Protein AF-A0A841RLR4-F1 (afdb_monomer_lite)

Radius of gyration: 30.63 Å; chains: 1; bounding box: 66×42×88 Å

Sequence (299 aa):
MLIENYGLDAEHSDLAMKELEARNRLADFNSLSEAIEQVNSPVDVVVATFWKALAHINSQETIETVRKWELFEQEAAEEVRLAYLNGQDTMPKSVPARIRALGVSLFDQKDEGVPRRLLESDIEENLRKIKKRLQSKGQKFYEYERVYKWGLNHTNFMKVRTETQKSFEKFFHDLNTSKMITQPVFYGDFENAKETIRHMDNYELLSIFDDYSLTDTEIEENVRKANYFRYERRGDLTEKANDKMEAWYNRNREIYETWKINTPRRVLLYMEIVKEIDRRTLLRPDSVVGEMLAEGKWM

Secondary structure (DSSP, 8-state):
--STTS---PPPPHHHHHHHHHHSS--SSGGGHHHHHH-S-HHHHHHHHHHHHHHHHTSHHHHHHHHHHHHHHHHHHHHHHHHHHTT-----TTS-HHHHHHHHHHHHS--S-------HHHHHHHHHHHHHHHHHTHHHHHHHHHHHHHS--TTTHHHHHHHHHHHHHHHHHHHHHHHHHHS----S-HHHHHHHHHHS-HHHHHHHHHHHH--HHHHHHHHHHTGGG-----TTS-HHHHHHHHHHHHHHHHHHHHHHHTHHHHHHHHHHHHHHHHHTT---TTSHHHHHHHTT---

pLDDT: mean 84.91, std 14.99, range [31.0, 97.69]

Organism: NCBI:txid74386

Structure (mmCIF, N/CA/C/O backbone):
data_AF-A0A841RLR4-F1
#
_entry.id   AF-A0A841RLR4-F1
#
loop_
_atom_site.group_PDB
_atom_site.id
_atom_site.type_symbol
_atom_site.label_atom_id
_atom_site.label_alt_id
_atom_site.label_comp_id
_atom_site.label_asym_id
_atom_site.label_entity_id
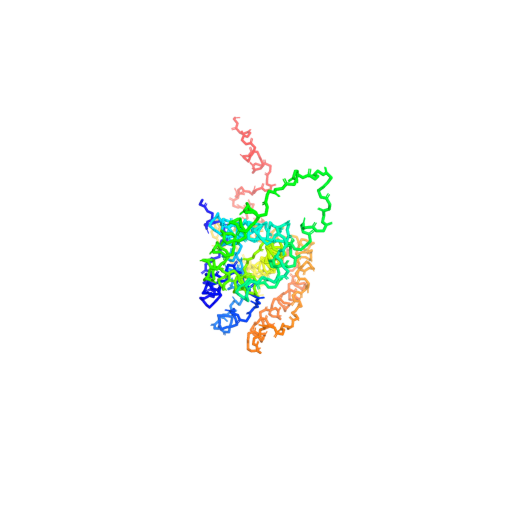_atom_site.label_seq_id
_atom_site.pdbx_PDB_ins_code
_atom_site.Cartn_x
_atom_site.Cartn_y
_atom_site.Cartn_z
_atom_site.occupancy
_atom_site.B_iso_or_equiv
_atom_site.auth_seq_id
_atom_site.auth_comp_id
_atom_site.auth_asym_id
_atom_site.auth_atom_id
_atom_site.pdbx_PDB_model_num
ATOM 1 N N . MET A 1 1 ? 14.252 2.981 15.627 1.00 31.00 1 MET A N 1
ATOM 2 C CA . MET A 1 1 ? 13.507 1.837 16.192 1.00 31.00 1 MET A CA 1
ATOM 3 C C . MET A 1 1 ? 12.073 2.297 16.407 1.00 31.00 1 MET A C 1
ATOM 5 O O . MET A 1 1 ? 11.838 3.031 17.348 1.00 31.00 1 MET A O 1
ATOM 9 N N . LEU A 1 2 ? 11.162 2.007 15.474 1.00 32.50 2 LEU A N 1
ATOM 10 C CA . LEU A 1 2 ? 9.763 2.478 15.487 1.00 32.50 2 LEU A CA 1
ATOM 11 C C . LEU A 1 2 ? 8.837 1.326 15.060 1.00 32.50 2 LEU A C 1
ATOM 13 O O . LEU A 1 2 ? 8.152 1.409 14.048 1.00 32.50 2 LEU A O 1
ATOM 17 N N . ILE A 1 3 ? 8.908 0.209 15.784 1.00 40.88 3 ILE A N 1
ATOM 18 C CA . ILE A 1 3 ? 8.000 -0.939 15.606 1.00 40.88 3 ILE A CA 1
ATOM 19 C C . ILE A 1 3 ? 7.070 -1.081 16.824 1.00 40.88 3 ILE A C 1
ATOM 21 O O . ILE A 1 3 ? 5.940 -1.515 16.668 1.00 40.88 3 ILE A O 1
ATOM 25 N N . GLU A 1 4 ? 7.469 -0.603 18.007 1.00 32.41 4 GLU A N 1
ATOM 26 C CA . GLU A 1 4 ? 6.717 -0.851 19.249 1.00 32.41 4 GLU A CA 1
ATOM 27 C C . GLU A 1 4 ? 5.580 0.149 19.550 1.00 32.41 4 GLU A C 1
ATOM 29 O O . GLU A 1 4 ? 4.734 -0.144 20.383 1.00 32.41 4 GLU A O 1
ATOM 34 N N . ASN A 1 5 ? 5.469 1.287 18.851 1.00 38.91 5 ASN A N 1
ATOM 35 C CA . ASN A 1 5 ? 4.518 2.350 19.239 1.00 38.91 5 ASN A CA 1
ATOM 36 C C . ASN A 1 5 ? 3.188 2.406 18.460 1.00 38.91 5 ASN A C 1
ATOM 38 O O . ASN A 1 5 ? 2.433 3.354 18.653 1.00 38.91 5 ASN A O 1
ATOM 42 N N . TYR A 1 6 ? 2.871 1.433 17.596 1.00 46.16 6 TYR A N 1
ATOM 43 C CA . TYR A 1 6 ? 1.601 1.443 16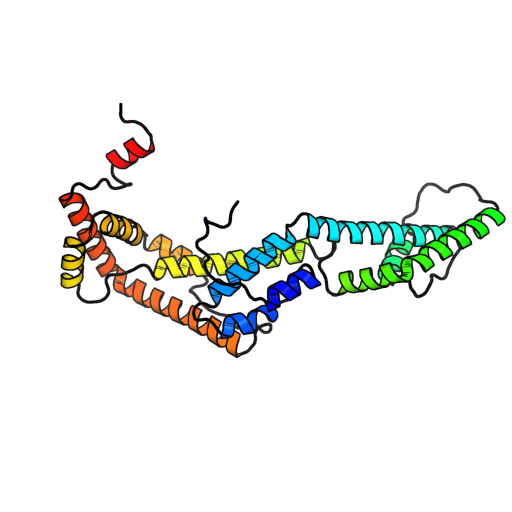.839 1.00 46.16 6 TYR A CA 1
ATOM 44 C C . TYR A 1 6 ? 0.638 0.286 17.152 1.00 46.16 6 TYR A C 1
ATOM 46 O O . TYR A 1 6 ? -0.451 0.255 16.580 1.00 46.16 6 TYR A O 1
ATOM 54 N N . GLY A 1 7 ? 0.990 -0.640 18.055 1.00 45.66 7 GLY A N 1
ATOM 55 C CA . GLY A 1 7 ? 0.076 -1.700 18.515 1.00 45.66 7 GLY A CA 1
ATOM 56 C C . GLY A 1 7 ? -0.528 -2.551 17.387 1.00 45.66 7 GLY A C 1
ATOM 57 O O . GLY A 1 7 ? -1.707 -2.904 17.442 1.00 45.66 7 GLY A O 1
ATOM 58 N N . LEU A 1 8 ? 0.249 -2.805 16.330 1.00 54.41 8 LEU A N 1
ATOM 59 C CA . LEU A 1 8 ? -0.123 -3.654 15.197 1.00 54.41 8 LEU A CA 1
ATOM 60 C C . LEU A 1 8 ? 0.570 -5.014 15.353 1.00 54.41 8 LEU A C 1
ATOM 62 O O . LEU A 1 8 ? 1.642 -5.223 14.794 1.00 54.41 8 LEU A O 1
ATOM 66 N N . ASP A 1 9 ? -0.054 -5.931 16.095 1.00 62.28 9 ASP A N 1
ATOM 67 C CA . ASP A 1 9 ? 0.390 -7.335 16.224 1.00 62.28 9 ASP A CA 1
ATOM 68 C C . ASP A 1 9 ? -0.086 -8.226 15.059 1.00 62.28 9 ASP A C 1
ATOM 70 O O . ASP A 1 9 ? 0.075 -9.445 15.079 1.00 62.28 9 ASP A O 1
ATOM 74 N N . ALA A 1 10 ? -0.700 -7.639 14.028 1.00 72.62 10 ALA A N 1
ATOM 75 C CA . ALA A 1 10 ? -1.207 -8.390 12.889 1.00 72.62 10 ALA A CA 1
ATOM 76 C C . ALA A 1 10 ? -0.110 -8.723 11.872 1.00 72.62 10 ALA A C 1
ATOM 78 O O . ALA A 1 10 ? 0.691 -7.870 11.479 1.00 72.62 10 ALA A O 1
ATOM 79 N N . GLU A 1 11 ? -0.131 -9.965 11.392 1.00 84.62 11 GLU A N 1
ATOM 80 C CA . GLU A 1 11 ? 0.737 -10.417 10.310 1.00 84.62 11 GLU A CA 1
ATOM 81 C C . GLU A 1 11 ? 0.365 -9.743 8.978 1.00 84.62 11 GLU A C 1
ATOM 83 O O . GLU A 1 11 ? -0.800 -9.474 8.671 1.00 84.62 11 GLU A O 1
ATOM 88 N N . HIS A 1 12 ? 1.383 -9.446 8.172 1.00 88.12 12 HIS A N 1
ATOM 89 C CA . HIS A 1 12 ? 1.221 -8.915 6.821 1.00 88.12 12 HIS A CA 1
ATOM 90 C C . HIS A 1 12 ? 0.992 -10.039 5.799 1.00 88.12 12 HIS A C 1
ATOM 92 O O . HIS A 1 12 ? 1.341 -11.190 6.045 1.00 88.12 12 HIS A O 1
ATOM 98 N N . SER A 1 13 ? 0.513 -9.709 4.596 1.00 93.50 13 SER A N 1
ATOM 99 C CA . SER A 1 13 ? 0.426 -10.701 3.513 1.00 93.50 13 SER A CA 1
ATOM 100 C C . SER A 1 13 ? 1.807 -11.089 2.964 1.00 93.50 13 SER A C 1
ATOM 102 O O . SER A 1 13 ? 2.511 -10.258 2.387 1.00 93.50 13 SER A O 1
ATOM 104 N N . ASP A 1 14 ? 2.155 -12.375 3.037 1.00 92.44 14 ASP A N 1
ATOM 105 C CA . ASP A 1 14 ? 3.379 -12.930 2.440 1.00 92.44 14 ASP A CA 1
ATOM 106 C C . ASP A 1 14 ? 3.425 -12.788 0.915 1.00 92.44 14 ASP A C 1
ATOM 108 O O . ASP A 1 14 ? 4.485 -12.550 0.330 1.00 92.44 14 ASP A O 1
ATOM 112 N N . LEU A 1 15 ? 2.278 -12.925 0.242 1.00 93.56 15 LEU A N 1
ATOM 113 C CA . LEU A 1 15 ? 2.193 -12.731 -1.208 1.00 93.56 15 LEU A CA 1
ATOM 114 C C . LEU A 1 15 ? 2.472 -11.275 -1.585 1.00 93.56 15 LEU A C 1
ATOM 116 O O . LEU A 1 15 ? 3.166 -11.017 -2.569 1.00 93.56 15 LEU A O 1
ATOM 120 N N . ALA A 1 16 ? 1.985 -10.336 -0.776 1.00 94.81 16 ALA A N 1
ATOM 121 C CA . ALA A 1 16 ? 2.262 -8.918 -0.950 1.00 94.81 16 ALA A CA 1
ATOM 122 C C . ALA A 1 16 ? 3.745 -8.604 -0.695 1.00 94.81 16 ALA A C 1
ATOM 124 O O . ALA A 1 16 ? 4.337 -7.822 -1.438 1.00 94.81 16 ALA A O 1
ATOM 125 N N . MET A 1 17 ? 4.377 -9.248 0.296 1.00 95.25 17 MET A N 1
ATOM 126 C CA . MET A 1 17 ? 5.816 -9.087 0.546 1.00 95.25 17 MET A CA 1
ATOM 127 C C . MET A 1 17 ? 6.658 -9.619 -0.619 1.00 95.25 17 MET A C 1
ATOM 129 O O . MET A 1 17 ? 7.543 -8.917 -1.100 1.00 95.25 17 MET A O 1
ATOM 133 N N . LYS A 1 18 ? 6.324 -10.795 -1.168 1.00 94.50 18 LYS A N 1
ATOM 134 C CA . LYS A 1 18 ? 6.983 -11.327 -2.377 1.00 94.50 18 LYS A CA 1
ATOM 135 C C . LYS A 1 18 ? 6.812 -10.405 -3.583 1.00 94.50 18 LYS A C 1
ATOM 137 O O . LYS A 1 18 ? 7.731 -10.251 -4.388 1.00 94.50 18 LYS A O 1
ATOM 142 N N . GLU A 1 19 ? 5.639 -9.793 -3.735 1.00 93.69 19 GLU A N 1
ATOM 143 C CA . GLU A 1 19 ? 5.413 -8.806 -4.787 1.00 93.69 19 GLU A CA 1
ATOM 144 C C . GLU A 1 19 ? 6.282 -7.556 -4.587 1.00 93.69 19 GLU A C 1
ATOM 146 O O . GLU A 1 19 ? 6.921 -7.100 -5.540 1.00 93.69 19 GLU A O 1
ATOM 151 N N . LEU A 1 20 ? 6.345 -7.036 -3.358 1.00 93.44 20 LEU A N 1
ATOM 152 C CA . LEU A 1 20 ? 7.187 -5.898 -2.995 1.00 93.44 20 LEU A CA 1
ATOM 153 C C . LEU A 1 20 ? 8.662 -6.175 -3.263 1.00 93.44 20 LEU A C 1
ATOM 155 O O . LEU A 1 20 ? 9.313 -5.341 -3.876 1.00 93.44 20 LEU A O 1
ATOM 159 N N . GLU A 1 21 ? 9.182 -7.339 -2.895 1.00 92.06 21 GLU A N 1
ATOM 160 C CA . GLU A 1 21 ? 10.571 -7.714 -3.182 1.00 92.06 21 GLU A CA 1
ATOM 161 C C . GLU A 1 21 ? 10.837 -7.805 -4.692 1.00 92.06 21 GLU A C 1
ATOM 163 O O . GLU A 1 21 ? 11.865 -7.347 -5.191 1.00 92.06 21 GLU A O 1
ATOM 168 N N . ALA A 1 22 ? 9.889 -8.357 -5.455 1.00 91.69 22 ALA A N 1
ATOM 169 C CA . ALA A 1 22 ? 10.052 -8.542 -6.894 1.00 91.69 22 ALA A CA 1
ATOM 170 C C . ALA A 1 22 ? 9.898 -7.243 -7.703 1.00 91.69 22 ALA A C 1
ATOM 172 O O . ALA A 1 22 ? 10.479 -7.110 -8.787 1.00 91.69 22 ALA A O 1
ATOM 173 N N . ARG A 1 23 ? 9.066 -6.306 -7.233 1.00 93.19 23 ARG A N 1
ATOM 174 C CA . ARG A 1 23 ? 8.638 -5.124 -8.004 1.00 93.19 23 ARG A CA 1
ATOM 175 C C . ARG A 1 23 ? 8.968 -3.795 -7.334 1.00 93.19 23 ARG A C 1
ATOM 177 O O . ARG A 1 23 ? 8.791 -2.760 -7.972 1.00 93.19 23 ARG A O 1
ATOM 184 N N . ASN A 1 24 ? 9.423 -3.794 -6.086 1.00 93.75 24 ASN A N 1
ATOM 185 C CA . ASN A 1 24 ? 9.539 -2.623 -5.209 1.00 93.75 24 ASN A CA 1
ATOM 186 C C . ASN A 1 24 ? 8.222 -1.850 -5.017 1.00 93.75 24 ASN A C 1
ATOM 188 O O . ASN A 1 24 ? 8.234 -0.683 -4.636 1.00 93.75 24 ASN A O 1
ATOM 192 N N . ARG A 1 25 ? 7.074 -2.473 -5.303 1.00 92.19 25 ARG A N 1
ATOM 193 C CA . ARG A 1 25 ? 5.741 -1.886 -5.125 1.00 92.19 25 ARG A CA 1
ATOM 194 C C . ARG A 1 25 ? 4.670 -2.963 -5.046 1.00 92.19 25 ARG A C 1
ATOM 196 O O . ARG A 1 25 ? 4.843 -4.030 -5.627 1.00 92.19 25 ARG A O 1
ATOM 203 N N . LEU A 1 26 ? 3.541 -2.617 -4.437 1.00 92.12 26 LEU A N 1
ATOM 204 C CA . LEU A 1 26 ? 2.279 -3.326 -4.635 1.00 92.12 26 LEU A CA 1
ATOM 205 C C . LEU A 1 26 ? 1.619 -2.798 -5.913 1.00 92.12 26 LEU A C 1
ATOM 207 O O . LEU A 1 26 ? 1.549 -1.581 -6.112 1.00 92.12 26 LEU A O 1
ATOM 211 N N . ALA A 1 27 ? 1.193 -3.685 -6.812 1.00 85.81 27 ALA A N 1
ATOM 212 C CA . ALA A 1 27 ? 0.459 -3.271 -8.005 1.00 85.81 27 ALA A CA 1
ATOM 213 C C . ALA A 1 27 ? -1.004 -2.949 -7.688 1.00 85.81 27 ALA A C 1
ATOM 215 O O . ALA A 1 27 ? -1.535 -1.976 -8.224 1.00 85.81 27 ALA A O 1
ATOM 216 N N . ASP A 1 28 ? -1.621 -3.759 -6.834 1.00 89.50 28 ASP A N 1
ATOM 217 C CA . ASP A 1 28 ? -3.028 -3.700 -6.458 1.00 89.50 28 ASP A CA 1
ATOM 218 C C . ASP A 1 28 ? -3.263 -4.474 -5.143 1.00 89.50 28 ASP A C 1
ATOM 220 O O . ASP A 1 28 ? -2.311 -4.859 -4.459 1.00 89.50 28 ASP A O 1
ATOM 224 N N . PHE A 1 29 ? -4.527 -4.662 -4.756 1.00 91.50 29 PHE A N 1
ATOM 225 C CA . PHE A 1 29 ? -4.893 -5.388 -3.536 1.00 91.50 29 PHE A CA 1
ATOM 226 C C . PHE A 1 29 ? -4.945 -6.910 -3.716 1.00 91.50 29 PHE A C 1
ATOM 228 O O . PHE A 1 29 ? -5.161 -7.629 -2.739 1.00 91.50 29 PHE A O 1
ATOM 235 N N . ASN A 1 30 ? -4.731 -7.436 -4.922 1.00 93.00 30 ASN A N 1
ATOM 236 C CA . ASN A 1 30 ? -4.953 -8.849 -5.196 1.00 93.00 30 ASN A CA 1
ATOM 237 C C . ASN A 1 30 ? -4.003 -9.732 -4.380 1.00 93.00 30 ASN A C 1
ATOM 239 O O . ASN A 1 30 ? -4.419 -10.764 -3.854 1.00 93.00 30 ASN A O 1
ATOM 243 N N . SER A 1 31 ? -2.755 -9.288 -4.193 1.00 94.56 31 SER A N 1
ATOM 244 C CA . SER A 1 31 ? -1.761 -9.974 -3.358 1.00 94.56 31 SER A CA 1
ATOM 245 C C . SER A 1 31 ? -2.089 -9.950 -1.859 1.00 94.56 31 SER A C 1
ATOM 247 O O . SER A 1 31 ? -1.433 -10.640 -1.082 1.00 94.56 31 SER A O 1
ATOM 249 N N . LEU A 1 32 ? -3.118 -9.214 -1.429 1.00 95.31 32 LEU A N 1
ATOM 250 C CA . LEU A 1 32 ? -3.624 -9.224 -0.056 1.00 95.31 32 LEU A CA 1
ATOM 251 C C . LEU A 1 32 ? -4.826 -10.163 0.119 1.00 95.31 32 LEU A C 1
ATOM 253 O O . LEU A 1 32 ? -5.133 -10.522 1.254 1.00 95.31 32 LEU A O 1
ATOM 257 N N . SER A 1 33 ? -5.494 -10.570 -0.967 1.00 95.38 33 SER A N 1
ATOM 258 C CA . SER A 1 33 ? -6.785 -11.271 -0.908 1.00 95.38 33 SER A CA 1
ATOM 259 C C . SER A 1 33 ? -6.747 -12.525 -0.037 1.00 95.38 33 SER A C 1
ATOM 261 O O . SER A 1 33 ? -7.570 -12.665 0.859 1.00 95.38 33 SER A O 1
ATOM 263 N N . GLU A 1 34 ? -5.761 -13.403 -0.238 1.00 93.81 34 GLU A N 1
ATOM 264 C CA . GLU A 1 34 ? -5.663 -14.655 0.523 1.00 93.81 34 GLU A CA 1
ATOM 265 C C . GLU A 1 34 ? -5.508 -14.406 2.031 1.00 93.81 34 GLU A C 1
ATOM 267 O O . GLU A 1 34 ? -6.197 -15.028 2.837 1.00 93.81 34 GLU A O 1
ATOM 272 N N . ALA A 1 35 ? -4.661 -13.449 2.418 1.00 93.00 35 ALA A N 1
ATOM 273 C CA . ALA A 1 35 ? -4.451 -13.114 3.823 1.00 93.00 35 ALA A CA 1
ATOM 274 C C . ALA A 1 35 ? -5.712 -12.492 4.452 1.00 93.00 35 ALA A C 1
ATOM 276 O O . ALA A 1 35 ? -6.079 -12.828 5.575 1.00 93.00 35 ALA A O 1
ATOM 277 N N . ILE A 1 36 ? -6.424 -11.638 3.708 1.00 95.00 36 ILE A N 1
ATOM 278 C CA . ILE A 1 36 ? -7.708 -11.047 4.121 1.00 95.00 36 ILE A CA 1
ATOM 279 C C . ILE A 1 36 ? -8.773 -12.131 4.343 1.00 95.00 36 ILE A C 1
ATOM 281 O O . ILE A 1 36 ? -9.533 -12.066 5.310 1.00 95.00 36 ILE A O 1
ATOM 285 N N . GLU A 1 37 ? -8.836 -13.132 3.462 1.00 93.00 37 GLU A N 1
ATOM 286 C CA . GLU A 1 37 ? -9.821 -14.217 3.529 1.00 93.00 37 GLU A CA 1
ATOM 287 C C . GLU A 1 37 ? -9.699 -15.061 4.806 1.00 93.00 37 GLU A C 1
ATOM 289 O O . GLU A 1 37 ? -10.705 -15.546 5.336 1.00 93.00 37 GLU A O 1
ATOM 294 N N . GLN A 1 38 ? -8.476 -15.230 5.306 1.00 91.25 38 GLN A N 1
ATOM 295 C CA . GLN A 1 38 ? -8.155 -16.167 6.383 1.00 91.25 38 GLN A CA 1
ATOM 296 C C . GLN A 1 38 ? -8.302 -15.575 7.791 1.00 91.25 38 GLN A C 1
ATOM 298 O O . GLN A 1 38 ? -8.315 -16.326 8.766 1.00 91.25 38 GLN A O 1
ATOM 303 N N . VAL A 1 39 ? -8.469 -14.256 7.922 1.00 89.06 39 VAL A N 1
ATOM 304 C CA . VAL A 1 39 ? -8.512 -13.578 9.226 1.00 89.06 39 VAL A CA 1
ATOM 305 C C . VAL A 1 39 ? -9.912 -13.087 9.610 1.00 89.06 39 VAL A C 1
ATOM 307 O O . VAL A 1 39 ? -10.844 -13.026 8.799 1.00 89.06 39 VAL A O 1
ATOM 310 N N . ASN A 1 40 ? -10.066 -12.737 10.890 1.00 84.81 40 ASN A N 1
ATOM 311 C CA . ASN A 1 40 ? -11.269 -12.087 11.424 1.00 84.81 40 ASN A CA 1
ATOM 312 C C . ASN A 1 40 ? -11.185 -10.554 11.383 1.00 84.81 40 ASN A C 1
ATOM 314 O O . ASN A 1 40 ? -12.220 -9.891 11.321 1.00 84.81 40 ASN A O 1
ATOM 318 N N . SER A 1 41 ? -9.969 -10.004 11.382 1.00 87.12 41 SER A N 1
ATOM 319 C CA . SER A 1 41 ? -9.715 -8.564 11.310 1.00 87.12 41 SER A CA 1
ATOM 320 C C . SER A 1 41 ? -8.958 -8.218 10.024 1.00 87.12 41 SER A C 1
ATOM 322 O O . SER A 1 41 ? -7.748 -7.999 10.044 1.00 87.12 41 SER A O 1
ATOM 324 N N . PRO A 1 42 ? -9.645 -8.194 8.871 1.00 93.50 42 PRO A N 1
ATOM 325 C CA . PRO A 1 42 ? -8.992 -8.012 7.578 1.00 93.50 42 PRO A CA 1
ATOM 326 C C . PRO A 1 42 ? -8.316 -6.642 7.425 1.00 93.50 42 PRO A C 1
ATOM 328 O O . PRO A 1 42 ? -7.281 -6.538 6.770 1.00 93.50 42 PRO A O 1
ATOM 331 N N . VAL A 1 43 ? -8.850 -5.597 8.068 1.00 94.38 43 VAL A N 1
ATOM 332 C CA . VAL A 1 43 ? -8.261 -4.249 8.028 1.00 94.38 43 VAL A CA 1
ATOM 333 C C . VAL A 1 43 ? -6.891 -4.203 8.710 1.00 94.38 43 VAL A C 1
ATOM 335 O O . VAL A 1 43 ? -6.014 -3.501 8.217 1.00 94.38 43 VAL A O 1
ATOM 338 N N . ASP A 1 44 ? -6.655 -4.993 9.762 1.00 92.00 44 ASP A N 1
ATOM 339 C CA . ASP A 1 44 ? -5.342 -5.047 10.419 1.00 92.00 44 ASP A CA 1
ATOM 340 C C . ASP A 1 44 ? -4.256 -5.562 9.464 1.00 92.00 44 ASP A C 1
ATOM 342 O O . ASP A 1 44 ? -3.192 -4.953 9.340 1.00 92.00 44 ASP A O 1
ATOM 346 N N . VAL A 1 45 ? -4.554 -6.632 8.715 1.00 93.69 45 VAL A N 1
ATOM 347 C CA . VAL A 1 45 ? -3.650 -7.204 7.699 1.00 93.69 45 VAL A CA 1
ATOM 348 C C . VAL A 1 45 ? -3.347 -6.184 6.606 1.00 93.69 45 VAL A C 1
ATOM 350 O O . VAL A 1 45 ? -2.198 -6.039 6.177 1.00 93.69 45 VAL A O 1
ATOM 353 N N . VAL A 1 46 ? -4.370 -5.451 6.159 1.00 95.12 46 VAL A N 1
ATOM 354 C CA . VAL A 1 46 ? -4.219 -4.384 5.166 1.00 95.12 46 VAL A CA 1
ATOM 355 C C . VAL A 1 46 ? -3.284 -3.300 5.704 1.00 95.12 46 VAL A C 1
ATOM 357 O O . VAL A 1 46 ? -2.282 -2.992 5.060 1.00 95.12 46 VAL A O 1
ATOM 360 N N . VAL A 1 47 ? -3.546 -2.769 6.900 1.00 94.81 47 VAL A N 1
ATOM 361 C CA . VAL A 1 47 ? -2.717 -1.729 7.529 1.00 94.81 47 VAL A CA 1
ATOM 362 C C . VAL A 1 47 ? -1.268 -2.193 7.692 1.00 94.81 47 VAL A C 1
ATOM 364 O O . VAL A 1 47 ? -0.354 -1.480 7.268 1.00 94.81 47 VAL A O 1
ATOM 367 N N . ALA A 1 48 ? -1.044 -3.395 8.232 1.00 93.69 48 ALA A N 1
ATOM 368 C CA . ALA A 1 48 ? 0.290 -3.963 8.418 1.00 93.69 48 ALA A CA 1
ATOM 369 C C . ALA A 1 48 ? 1.041 -4.115 7.082 1.00 93.69 48 ALA A C 1
ATOM 371 O O . ALA A 1 48 ? 2.210 -3.737 6.964 1.00 93.69 48 ALA A O 1
ATOM 372 N N . THR A 1 49 ? 0.353 -4.598 6.045 1.00 94.88 49 THR A N 1
ATOM 373 C CA . THR A 1 49 ? 0.922 -4.776 4.702 1.00 94.88 49 THR A CA 1
ATOM 374 C C . THR A 1 49 ? 1.294 -3.437 4.061 1.00 94.88 49 THR A C 1
ATOM 376 O O . THR A 1 49 ? 2.406 -3.283 3.552 1.00 94.88 49 THR A O 1
ATOM 379 N N . PHE A 1 50 ? 0.408 -2.438 4.115 1.00 95.75 50 PHE A N 1
ATOM 380 C CA . PHE A 1 50 ? 0.678 -1.111 3.556 1.00 95.75 50 PHE A CA 1
ATOM 381 C C . PHE A 1 50 ? 1.777 -0.363 4.314 1.00 95.75 50 PHE A C 1
ATOM 383 O O . PHE A 1 50 ? 2.577 0.340 3.694 1.00 95.75 50 PHE A O 1
ATOM 390 N N . TRP A 1 51 ? 1.877 -0.546 5.630 1.00 93.94 51 TRP A N 1
ATOM 391 C CA . TRP A 1 51 ? 2.984 -0.001 6.410 1.00 93.94 51 TRP A CA 1
ATOM 392 C C . TRP A 1 51 ? 4.334 -0.566 5.954 1.00 93.94 51 TRP A C 1
ATOM 394 O O . TRP A 1 51 ? 5.266 0.197 5.688 1.00 93.94 51 TRP A O 1
ATOM 404 N N . LYS A 1 52 ? 4.427 -1.891 5.780 1.00 93.56 52 LYS A N 1
ATOM 405 C CA . LYS A 1 52 ? 5.629 -2.547 5.240 1.00 93.56 52 LYS A CA 1
ATOM 406 C C . LYS A 1 52 ? 5.935 -2.087 3.817 1.00 93.56 52 LYS A C 1
ATOM 408 O O . LYS A 1 52 ? 7.087 -1.780 3.523 1.00 93.56 52 LYS A O 1
ATOM 413 N N . ALA A 1 53 ? 4.916 -1.947 2.969 1.00 95.25 53 ALA A N 1
ATOM 414 C CA . ALA A 1 53 ? 5.068 -1.406 1.621 1.00 95.25 53 ALA A CA 1
ATOM 415 C C . ALA A 1 53 ? 5.664 0.010 1.632 1.00 95.25 53 ALA A C 1
ATOM 417 O O . ALA A 1 53 ? 6.601 0.288 0.888 1.00 95.25 53 ALA A O 1
ATOM 418 N N . LEU A 1 54 ? 5.174 0.898 2.503 1.00 95.00 54 LEU A N 1
ATOM 419 C CA . LEU A 1 54 ? 5.715 2.251 2.650 1.00 95.00 54 LEU A CA 1
ATOM 420 C C . LEU A 1 54 ? 7.147 2.248 3.174 1.00 95.00 54 LEU A C 1
ATOM 422 O O . LEU A 1 54 ? 7.974 3.003 2.666 1.00 95.00 54 LEU A O 1
ATOM 426 N N . ALA A 1 55 ? 7.451 1.420 4.172 1.00 94.12 55 ALA A N 1
ATOM 427 C CA . ALA A 1 55 ? 8.810 1.282 4.683 1.00 94.12 55 ALA A CA 1
ATOM 428 C C . ALA A 1 55 ? 9.770 0.802 3.581 1.00 94.12 55 ALA A C 1
ATOM 430 O O . ALA A 1 55 ? 10.859 1.354 3.437 1.00 94.12 55 ALA A O 1
ATOM 431 N N . HIS A 1 56 ? 9.334 -0.158 2.759 1.00 94.50 56 HIS A N 1
ATOM 432 C CA . HIS A 1 56 ? 10.097 -0.682 1.625 1.00 94.50 56 HIS A CA 1
ATOM 433 C C . HIS A 1 56 ? 10.306 0.361 0.525 1.00 94.50 56 HIS A C 1
ATOM 435 O O . HIS A 1 56 ? 11.428 0.561 0.070 1.00 94.50 56 HIS A O 1
ATOM 441 N N . ILE A 1 57 ? 9.251 1.075 0.121 1.00 94.12 57 ILE A N 1
ATOM 442 C CA . ILE A 1 57 ? 9.318 2.128 -0.908 1.00 94.12 57 ILE A CA 1
ATOM 443 C C . ILE A 1 57 ? 10.244 3.272 -0.476 1.00 94.12 57 ILE A C 1
ATOM 445 O O . ILE A 1 57 ? 10.974 3.822 -1.299 1.00 94.12 57 ILE A O 1
ATOM 449 N N . ASN A 1 58 ? 10.214 3.632 0.810 1.00 93.69 58 ASN A N 1
ATOM 450 C CA . ASN A 1 58 ? 11.038 4.701 1.374 1.00 93.69 58 ASN A CA 1
ATOM 451 C C . ASN A 1 58 ? 12.439 4.229 1.796 1.00 93.69 58 ASN A C 1
ATOM 453 O O . ASN A 1 58 ? 13.208 5.033 2.326 1.00 93.69 58 ASN A O 1
ATOM 457 N N . SER A 1 59 ? 12.776 2.951 1.605 1.00 96.25 59 SER A N 1
ATOM 458 C CA . SER A 1 59 ? 14.095 2.443 1.962 1.00 96.25 59 SER A CA 1
ATOM 459 C C . SER A 1 59 ? 15.167 3.045 1.051 1.00 96.25 59 SER A C 1
ATOM 461 O O . SER A 1 59 ? 14.938 3.321 -0.132 1.00 96.25 59 SER A O 1
ATOM 463 N N . GLN A 1 60 ? 16.366 3.226 1.604 1.00 96.06 60 GLN A N 1
ATOM 464 C CA . GLN A 1 60 ? 17.504 3.743 0.847 1.00 96.06 60 GLN A CA 1
ATOM 465 C C . GLN A 1 60 ? 17.832 2.840 -0.354 1.00 96.06 60 GLN A C 1
ATOM 467 O O . GLN A 1 60 ? 18.076 3.339 -1.448 1.00 96.06 60 GLN A O 1
ATOM 472 N N . GLU A 1 61 ? 17.745 1.520 -0.177 1.00 95.06 61 GLU A N 1
ATOM 473 C CA . GLU A 1 61 ? 17.973 0.527 -1.233 1.00 95.06 61 GLU A CA 1
ATOM 474 C C . GLU A 1 61 ? 16.991 0.678 -2.408 1.00 95.06 61 GLU A C 1
ATOM 476 O O . GLU A 1 61 ? 17.392 0.651 -3.578 1.00 95.06 61 GLU A O 1
ATOM 481 N N . THR A 1 62 ? 15.702 0.893 -2.123 1.00 94.69 62 THR A N 1
ATOM 482 C CA . THR A 1 62 ? 14.684 1.095 -3.162 1.00 94.69 62 THR A CA 1
ATOM 483 C C . THR A 1 62 ? 14.915 2.402 -3.914 1.00 94.69 62 THR A C 1
ATOM 485 O O . THR A 1 62 ? 14.864 2.426 -5.148 1.00 94.69 62 THR A O 1
ATOM 488 N N . ILE A 1 63 ? 15.220 3.486 -3.195 1.00 95.19 63 ILE A N 1
ATOM 489 C CA . ILE A 1 63 ? 15.513 4.799 -3.789 1.00 95.19 63 ILE A CA 1
ATOM 490 C C . ILE A 1 63 ? 16.751 4.718 -4.691 1.00 95.19 63 ILE A C 1
ATOM 492 O O . ILE A 1 63 ? 16.734 5.207 -5.823 1.00 95.19 63 ILE A O 1
ATOM 496 N N . GLU A 1 64 ? 17.811 4.053 -4.232 1.00 96.19 64 GLU A N 1
ATOM 497 C CA . GLU A 1 64 ? 19.026 3.825 -5.017 1.00 96.19 64 GLU A CA 1
ATOM 498 C C . GLU A 1 64 ? 18.756 2.967 -6.253 1.00 96.19 64 GLU A C 1
ATOM 500 O O . GLU A 1 64 ? 19.268 3.266 -7.333 1.00 96.19 64 GLU A O 1
ATOM 505 N N . THR A 1 65 ? 17.896 1.954 -6.140 1.00 94.94 65 THR A N 1
ATOM 506 C CA . THR A 1 65 ? 17.482 1.123 -7.277 1.00 94.94 65 THR A CA 1
ATOM 507 C C . THR A 1 65 ? 16.726 1.936 -8.327 1.00 94.94 65 THR A C 1
ATOM 509 O O . THR A 1 65 ? 16.999 1.804 -9.523 1.00 94.94 65 THR A O 1
ATOM 512 N N . VAL A 1 66 ? 15.804 2.806 -7.908 1.00 96.00 66 VAL A N 1
ATOM 513 C CA . VAL A 1 66 ? 15.074 3.704 -8.815 1.00 96.00 66 VAL A CA 1
ATOM 514 C C . VAL A 1 66 ? 16.037 4.663 -9.517 1.00 96.00 66 VAL A C 1
ATOM 516 O O . VAL A 1 66 ? 16.015 4.762 -10.747 1.00 96.00 66 VAL A O 1
ATOM 519 N N . ARG A 1 67 ? 16.933 5.299 -8.754 1.00 96.50 67 ARG A N 1
ATOM 520 C CA . ARG A 1 67 ? 17.937 6.235 -9.275 1.00 96.50 67 ARG A CA 1
ATOM 521 C C . ARG A 1 67 ? 18.922 5.560 -10.228 1.00 96.50 67 ARG A C 1
ATOM 523 O O . ARG A 1 67 ? 19.278 6.134 -11.250 1.00 96.50 67 ARG A O 1
ATOM 530 N N . LYS A 1 68 ? 19.338 4.324 -9.939 1.00 96.12 68 LYS A N 1
ATOM 531 C CA . LYS A 1 68 ? 20.199 3.521 -10.821 1.00 96.12 68 LYS A CA 1
ATOM 532 C C . LYS A 1 68 ? 19.585 3.374 -12.213 1.00 96.12 68 LYS A C 1
ATOM 534 O O . LYS A 1 68 ? 20.296 3.512 -13.206 1.00 96.12 68 LYS A O 1
ATOM 539 N N . TRP A 1 69 ? 18.289 3.075 -12.297 1.00 96.12 69 TRP A N 1
ATOM 540 C CA . TRP A 1 69 ? 17.616 2.894 -13.586 1.00 96.12 69 TRP A CA 1
ATOM 541 C C . TRP A 1 69 ? 17.320 4.209 -14.304 1.00 96.12 69 TRP A C 1
ATOM 543 O O . TRP A 1 69 ? 17.353 4.232 -15.530 1.00 96.12 69 TRP A O 1
ATOM 553 N N . GLU A 1 70 ? 17.080 5.292 -13.564 1.00 96.44 70 GLU A N 1
ATOM 554 C CA . GLU A 1 70 ? 16.997 6.647 -14.120 1.00 96.44 70 GLU A CA 1
ATOM 555 C C . GLU A 1 70 ? 18.327 7.083 -14.751 1.00 96.44 70 GLU A C 1
ATOM 557 O O . GLU A 1 70 ? 18.361 7.460 -15.919 1.00 96.44 70 GLU A O 1
ATOM 562 N N . LEU A 1 71 ? 19.442 6.939 -14.026 1.00 96.88 71 LEU A N 1
ATOM 563 C CA . LEU A 1 71 ? 20.776 7.245 -14.550 1.00 96.88 71 LEU A CA 1
ATOM 564 C C . LEU A 1 71 ? 21.114 6.377 -15.765 1.00 96.88 71 LEU A C 1
ATOM 566 O O . LEU A 1 71 ? 21.603 6.882 -16.771 1.00 96.88 71 LEU A O 1
ATOM 570 N N . PHE A 1 72 ? 20.796 5.080 -15.710 1.00 97.12 72 PHE A N 1
ATOM 571 C CA . PHE A 1 72 ? 20.993 4.183 -16.847 1.00 97.12 72 PHE A CA 1
ATOM 572 C C . PHE A 1 72 ? 20.200 4.618 -18.089 1.00 97.12 72 PHE A C 1
ATOM 574 O O . PHE A 1 72 ? 20.729 4.547 -19.199 1.00 97.12 72 PHE A O 1
ATOM 581 N N . GLU A 1 73 ? 18.948 5.057 -17.925 1.00 96.62 73 GLU A N 1
ATOM 582 C CA . GLU A 1 73 ? 18.132 5.573 -19.029 1.00 96.62 73 GLU A CA 1
ATOM 583 C C . GLU A 1 73 ? 18.768 6.819 -19.653 1.00 96.62 73 GLU A C 1
ATOM 585 O O . GLU A 1 73 ? 18.902 6.877 -20.875 1.00 96.62 73 GLU A O 1
ATOM 590 N N . GLN A 1 74 ? 19.203 7.770 -18.822 1.00 96.19 74 GLN A N 1
ATOM 591 C CA . GLN A 1 74 ? 19.847 9.009 -19.262 1.00 96.19 74 GLN A CA 1
ATOM 592 C C . GLN A 1 74 ? 21.163 8.735 -20.002 1.00 96.19 74 GLN A C 1
ATOM 594 O O . GLN A 1 74 ? 21.345 9.201 -21.124 1.00 96.19 74 GLN A O 1
ATOM 599 N N . GLU A 1 75 ? 22.053 7.922 -19.426 1.00 95.38 75 GLU A N 1
ATOM 600 C CA . GLU A 1 75 ? 23.330 7.543 -20.046 1.00 95.38 75 GLU A CA 1
ATOM 601 C C . GLU A 1 75 ? 23.124 6.823 -21.385 1.00 95.38 75 GLU A C 1
ATOM 603 O O . GLU A 1 75 ? 23.821 7.085 -22.367 1.00 95.38 75 GLU A O 1
ATOM 608 N N . ALA A 1 76 ? 22.162 5.900 -21.444 1.00 95.75 76 ALA A N 1
ATOM 609 C CA . ALA A 1 76 ? 21.877 5.166 -22.667 1.00 95.75 76 ALA A CA 1
ATOM 610 C C . ALA A 1 76 ? 21.214 6.047 -23.736 1.00 95.75 76 ALA A C 1
ATOM 612 O O . ALA A 1 76 ? 21.493 5.868 -24.922 1.00 95.75 76 ALA A O 1
ATOM 613 N N . ALA A 1 77 ? 20.358 6.991 -23.339 1.00 95.31 77 ALA A N 1
ATOM 614 C CA . ALA A 1 77 ? 19.757 7.956 -24.252 1.00 95.31 77 ALA A CA 1
ATOM 615 C C . ALA A 1 77 ? 20.804 8.926 -24.812 1.00 95.31 77 ALA A C 1
ATOM 617 O O . ALA A 1 77 ? 20.778 9.214 -26.007 1.00 95.31 77 ALA A O 1
ATOM 618 N N . GLU A 1 78 ? 21.771 9.348 -23.999 1.00 93.81 78 GLU A N 1
ATOM 619 C CA . GLU A 1 78 ? 22.899 10.169 -24.443 1.00 93.81 78 GLU A CA 1
ATOM 620 C C . GLU A 1 78 ? 23.784 9.422 -25.454 1.00 93.81 78 GLU A C 1
ATOM 622 O O . GLU A 1 78 ? 24.189 9.980 -26.471 1.00 93.81 78 GLU A O 1
ATOM 627 N N . GLU A 1 79 ? 24.024 8.122 -25.260 1.00 92.94 79 GLU A N 1
ATOM 628 C CA . GLU A 1 79 ? 24.717 7.311 -26.271 1.00 92.94 79 GLU A CA 1
ATOM 629 C C . GLU A 1 79 ? 23.933 7.210 -27.589 1.00 92.94 79 GLU A C 1
ATOM 631 O O . GLU A 1 79 ? 24.540 7.210 -28.662 1.00 92.94 79 GLU A O 1
ATOM 636 N N . VAL A 1 80 ? 22.598 7.152 -27.532 1.00 93.31 80 VAL A N 1
ATOM 637 C CA . VAL A 1 80 ? 21.749 7.211 -28.732 1.00 93.31 80 VAL A CA 1
ATOM 638 C C . VAL A 1 80 ? 21.836 8.589 -29.395 1.00 93.31 80 VAL A C 1
ATOM 640 O O . VAL A 1 80 ? 21.988 8.658 -30.614 1.00 93.31 80 VAL A O 1
ATOM 643 N N . ARG A 1 81 ? 21.805 9.677 -28.619 1.00 91.69 81 ARG A N 1
ATOM 644 C CA . ARG A 1 81 ? 21.983 11.049 -29.116 1.00 91.69 81 ARG A CA 1
ATOM 645 C C . ARG A 1 81 ? 23.312 11.206 -29.855 1.00 91.69 81 ARG A C 1
ATOM 647 O O . ARG A 1 81 ? 23.340 11.690 -30.984 1.00 91.69 81 ARG A O 1
ATOM 654 N N . LEU A 1 82 ? 24.408 10.736 -29.256 1.00 89.31 82 LEU A N 1
ATOM 655 C CA . LEU A 1 82 ? 25.736 10.752 -29.873 1.00 89.31 82 LEU A CA 1
ATOM 656 C C . LEU A 1 82 ? 25.780 9.927 -31.163 1.00 89.31 82 LEU A C 1
ATOM 658 O O . LEU A 1 82 ? 26.448 10.330 -32.114 1.00 89.31 82 LEU A O 1
ATOM 662 N N . ALA A 1 83 ? 25.072 8.797 -31.224 1.00 89.38 83 ALA A N 1
ATOM 663 C CA . ALA A 1 83 ? 24.972 8.014 -32.450 1.00 89.38 83 ALA A CA 1
ATOM 664 C C . ALA A 1 83 ? 24.303 8.823 -33.579 1.00 89.38 83 ALA A C 1
ATOM 666 O O . ALA A 1 83 ? 24.835 8.863 -34.688 1.00 89.38 83 ALA A O 1
ATOM 667 N N . TYR A 1 84 ? 23.204 9.529 -33.285 1.00 87.69 84 TYR A N 1
ATOM 668 C CA . TYR A 1 84 ? 22.541 10.416 -34.250 1.00 87.69 84 TYR A CA 1
ATOM 669 C C . TYR A 1 84 ? 23.427 11.593 -34.681 1.00 87.69 84 TYR A C 1
ATOM 671 O O . TYR A 1 84 ? 23.539 11.857 -35.876 1.00 87.69 84 TYR A O 1
ATOM 679 N N . LEU A 1 85 ? 24.141 12.243 -33.751 1.00 84.69 85 LEU A N 1
ATOM 680 C CA . LEU A 1 85 ? 25.094 13.321 -34.074 1.00 84.69 85 LEU A CA 1
ATOM 681 C C . LEU A 1 85 ? 26.223 12.874 -35.014 1.00 84.69 85 LEU A C 1
ATOM 683 O O . LEU A 1 85 ? 26.742 13.681 -35.781 1.00 84.69 85 LEU A O 1
ATOM 687 N N . ASN A 1 86 ? 26.600 11.595 -34.967 1.00 83.75 86 ASN A N 1
ATOM 688 C CA . ASN A 1 86 ? 27.608 11.008 -35.847 1.00 83.75 86 ASN A CA 1
ATOM 689 C C . ASN A 1 86 ? 26.997 10.386 -37.125 1.00 83.75 86 ASN A C 1
ATOM 691 O O . ASN A 1 86 ? 27.691 9.669 -37.838 1.00 83.75 86 ASN A O 1
ATOM 695 N N . GLY A 1 87 ? 25.719 10.647 -37.433 1.00 80.44 87 GLY A N 1
ATOM 696 C CA . GLY A 1 87 ? 25.074 10.240 -38.689 1.00 80.44 87 GLY A CA 1
ATOM 697 C C . GLY A 1 87 ? 24.514 8.813 -38.712 1.00 80.44 87 GLY A C 1
ATOM 698 O O . GLY A 1 87 ? 24.344 8.240 -39.786 1.00 80.44 87 GLY A O 1
ATOM 699 N N . GLN A 1 88 ? 24.255 8.197 -37.553 1.00 83.69 88 GLN A N 1
ATOM 700 C CA . GLN A 1 88 ? 23.632 6.873 -37.492 1.00 83.69 88 GLN A CA 1
ATOM 701 C C . GLN A 1 88 ? 22.103 6.963 -37.442 1.00 83.69 88 GLN A C 1
ATOM 703 O O . GLN A 1 88 ? 21.528 7.282 -36.407 1.00 83.69 88 GLN A O 1
ATOM 708 N N . ASP A 1 89 ? 21.443 6.535 -38.518 1.00 78.62 89 ASP A N 1
ATOM 709 C CA . ASP A 1 89 ? 19.974 6.585 -38.618 1.00 78.62 89 ASP A CA 1
ATOM 710 C C . ASP A 1 89 ? 19.265 5.389 -37.957 1.00 78.62 89 ASP A C 1
ATOM 712 O O . ASP A 1 89 ? 18.083 5.449 -37.613 1.00 78.62 89 ASP A O 1
ATOM 716 N N . THR A 1 90 ? 19.976 4.272 -37.760 1.00 83.50 90 THR A N 1
ATOM 717 C CA . THR A 1 90 ? 19.392 3.028 -37.231 1.00 83.50 90 THR A CA 1
ATOM 718 C C . THR A 1 90 ? 20.091 2.556 -35.963 1.00 83.50 90 THR A C 1
ATOM 720 O O . THR A 1 90 ? 21.289 2.271 -35.979 1.00 83.50 90 THR A O 1
ATOM 723 N N . MET A 1 91 ? 19.336 2.380 -34.878 1.00 87.38 91 MET A N 1
ATOM 724 C CA . MET A 1 91 ? 19.843 1.834 -33.612 1.00 87.38 91 MET A CA 1
ATOM 725 C C . MET A 1 91 ? 19.695 0.306 -33.530 1.00 87.38 91 MET A C 1
ATOM 727 O O . MET A 1 91 ? 18.780 -0.255 -34.142 1.00 87.38 91 MET A O 1
ATOM 731 N N . PRO A 1 92 ? 20.551 -0.395 -32.755 1.00 87.00 92 PRO A N 1
ATOM 732 C CA . PRO A 1 92 ? 20.375 -1.822 -32.496 1.00 87.00 92 PRO A CA 1
ATOM 733 C C . PRO A 1 92 ? 18.972 -2.131 -31.955 1.00 87.00 92 PRO A C 1
ATOM 735 O O . PRO A 1 92 ? 18.461 -1.411 -31.100 1.00 87.00 92 PRO A O 1
ATOM 738 N N . LYS A 1 93 ? 18.365 -3.240 -32.404 1.00 86.31 93 LYS A N 1
ATOM 739 C CA . LYS A 1 93 ? 17.024 -3.669 -31.950 1.00 86.31 93 LYS A CA 1
ATOM 740 C C . LYS A 1 93 ? 16.937 -3.914 -30.439 1.00 86.31 93 LYS A C 1
ATOM 742 O O . LYS A 1 93 ? 15.848 -3.873 -29.889 1.00 86.31 93 LYS A O 1
ATOM 747 N N . SER A 1 94 ? 18.072 -4.174 -29.793 1.00 88.38 94 SER A N 1
ATOM 748 C CA . SER A 1 94 ? 18.176 -4.359 -28.346 1.00 88.38 94 SER A CA 1
ATOM 749 C C . SER A 1 94 ? 17.987 -3.070 -27.546 1.00 88.38 94 SER A C 1
ATOM 751 O O . SER A 1 94 ? 17.844 -3.153 -26.334 1.00 88.38 94 SER A O 1
ATOM 753 N N . VAL A 1 95 ? 18.036 -1.891 -28.182 1.00 93.62 95 VAL A N 1
ATOM 754 C CA . VAL A 1 95 ? 17.811 -0.614 -27.497 1.00 93.62 95 VAL A CA 1
ATOM 755 C C . VAL A 1 95 ? 16.298 -0.387 -27.343 1.00 93.62 95 VAL A C 1
ATOM 757 O O . VAL A 1 95 ? 15.596 -0.314 -28.360 1.00 93.62 95 VAL A O 1
ATOM 760 N N . PRO A 1 96 ? 15.785 -0.227 -26.110 1.00 95.25 96 PRO A N 1
ATOM 761 C CA . PRO A 1 96 ? 14.369 -0.005 -25.840 1.00 95.25 96 PRO A CA 1
ATOM 762 C C . PRO A 1 96 ? 13.814 1.189 -26.613 1.00 95.25 96 PRO A C 1
ATOM 764 O O . PRO A 1 96 ? 14.487 2.207 -26.793 1.00 95.25 96 PRO A O 1
ATOM 767 N N . ALA A 1 97 ? 12.556 1.094 -27.054 1.00 93.44 97 ALA A N 1
ATOM 768 C CA . ALA A 1 97 ? 11.903 2.163 -27.817 1.00 93.44 97 ALA A CA 1
ATOM 769 C C . ALA A 1 97 ? 11.905 3.507 -27.068 1.00 93.44 97 ALA A C 1
ATOM 771 O O . ALA A 1 97 ? 12.142 4.545 -27.676 1.00 93.44 97 ALA A O 1
ATOM 772 N N . ARG A 1 98 ? 11.723 3.469 -25.746 1.00 92.75 98 ARG A N 1
ATOM 773 C CA . ARG A 1 98 ? 11.759 4.643 -24.868 1.00 92.75 98 ARG A CA 1
ATOM 774 C C . ARG A 1 98 ? 13.122 5.329 -24.837 1.00 92.75 98 ARG A C 1
ATOM 776 O O . ARG A 1 98 ? 13.184 6.536 -25.020 1.00 92.75 98 ARG A O 1
ATOM 783 N N . ILE A 1 99 ? 14.200 4.564 -24.670 1.00 95.69 99 ILE A N 1
ATOM 784 C CA . ILE A 1 99 ? 15.570 5.100 -24.669 1.00 95.69 99 ILE A CA 1
ATOM 785 C C . ILE A 1 99 ? 15.899 5.710 -26.035 1.00 95.69 99 ILE A C 1
ATOM 787 O O . ILE A 1 99 ? 16.500 6.778 -26.102 1.00 95.69 99 ILE A O 1
ATOM 791 N N . ARG A 1 100 ? 15.442 5.081 -27.129 1.00 94.19 100 ARG A N 1
ATOM 792 C CA . ARG A 1 100 ? 15.569 5.663 -28.473 1.00 94.19 100 ARG A CA 1
ATOM 793 C C . ARG A 1 100 ? 14.815 6.982 -28.599 1.00 94.19 100 ARG A C 1
ATOM 795 O O . ARG A 1 100 ? 15.393 7.949 -29.071 1.00 94.19 100 ARG A O 1
ATOM 802 N N . ALA A 1 101 ? 13.559 7.025 -28.157 1.00 92.94 101 ALA A N 1
ATOM 803 C CA . ALA A 1 101 ? 12.740 8.233 -28.203 1.00 92.94 101 ALA A CA 1
ATOM 804 C C . ALA A 1 101 ? 13.345 9.374 -27.368 1.00 92.94 101 ALA A C 1
ATOM 806 O O . ALA A 1 101 ? 13.379 10.509 -27.832 1.00 92.94 101 ALA A O 1
ATOM 807 N N . LEU A 1 102 ? 13.875 9.070 -26.178 1.00 93.81 102 LEU A N 1
ATOM 808 C CA . LEU A 1 102 ? 14.567 10.054 -25.348 1.00 93.81 102 LEU A CA 1
ATOM 809 C C . LEU A 1 102 ? 15.848 10.556 -26.028 1.00 93.81 102 LEU A C 1
ATOM 811 O O . LEU A 1 102 ? 16.056 11.759 -26.099 1.00 93.81 102 LEU A O 1
ATOM 815 N N . GLY A 1 103 ? 16.662 9.661 -26.596 1.00 92.56 103 GLY A N 1
ATOM 816 C CA . GLY A 1 103 ? 17.872 10.045 -27.332 1.00 92.56 103 GLY A CA 1
ATOM 817 C C . GLY A 1 103 ? 17.589 10.920 -28.559 1.00 92.56 103 GLY A C 1
ATOM 818 O O . GLY A 1 103 ? 18.312 11.884 -28.792 1.00 92.56 103 GLY A O 1
ATOM 819 N N . VAL A 1 104 ? 16.511 10.636 -29.302 1.00 90.75 104 VAL A N 1
ATOM 820 C CA . VAL A 1 104 ? 16.028 11.498 -30.400 1.00 90.75 104 VAL A CA 1
ATOM 821 C C . VAL A 1 104 ? 15.586 12.856 -29.862 1.00 90.75 104 VAL A C 1
ATOM 823 O O . VAL A 1 104 ? 16.015 13.880 -30.375 1.00 90.75 104 VAL A O 1
ATOM 826 N N . SER A 1 105 ? 14.811 12.885 -28.775 1.00 91.12 105 SER A N 1
ATOM 827 C CA . SER A 1 105 ? 14.397 14.147 -28.157 1.00 91.12 105 SER A CA 1
ATOM 828 C C . SER A 1 105 ? 15.586 14.995 -27.699 1.00 91.12 105 SER A C 1
ATOM 830 O O . SER A 1 105 ? 15.511 16.215 -27.796 1.00 91.12 105 SER A O 1
ATOM 832 N N . LEU A 1 106 ? 16.656 14.381 -27.187 1.00 89.69 106 LEU A N 1
ATOM 833 C CA . LEU A 1 106 ? 17.877 15.092 -26.798 1.00 89.69 106 LEU A CA 1
ATOM 834 C C . LEU A 1 106 ? 18.685 15.569 -28.014 1.00 89.69 106 LEU A C 1
ATOM 836 O O . LEU A 1 106 ? 19.392 16.563 -27.920 1.00 89.69 106 LEU A O 1
ATOM 840 N N . PHE A 1 107 ? 18.604 14.866 -29.146 1.00 86.00 107 PHE A N 1
ATOM 841 C CA . PHE A 1 107 ? 19.212 15.295 -30.408 1.00 86.00 107 PHE A CA 1
ATOM 842 C C . PHE A 1 107 ? 18.462 16.489 -31.018 1.00 86.00 107 PHE A C 1
ATOM 844 O O . PHE A 1 107 ? 19.088 17.437 -31.489 1.00 86.00 107 PHE A O 1
ATOM 851 N N . ASP A 1 108 ? 17.128 16.460 -30.968 1.00 84.00 108 ASP A N 1
ATOM 852 C CA . ASP A 1 108 ? 16.257 17.512 -31.501 1.00 84.00 108 ASP A CA 1
ATOM 853 C C . ASP A 1 108 ? 16.272 18.790 -30.645 1.00 84.00 108 ASP A C 1
ATOM 855 O O . ASP A 1 108 ? 16.016 19.890 -31.151 1.00 84.00 108 ASP A O 1
ATOM 859 N N . GLN A 1 109 ? 16.582 18.671 -29.348 1.00 82.69 109 GLN A N 1
ATOM 860 C CA . GLN A 1 109 ? 16.908 19.811 -28.494 1.00 82.69 109 GLN A CA 1
ATOM 861 C C . GLN A 1 109 ? 18.202 20.439 -29.017 1.00 82.69 109 GLN A C 1
ATOM 863 O O . GLN A 1 109 ? 19.296 19.972 -28.725 1.00 82.69 109 GLN A O 1
ATOM 868 N N . LYS A 1 110 ? 18.061 21.480 -29.848 1.00 56.59 110 LYS A N 1
ATOM 869 C CA . LYS A 1 110 ? 19.178 22.220 -30.442 1.00 56.59 110 LYS A CA 1
ATOM 870 C C . LYS A 1 110 ? 20.211 22.587 -29.373 1.00 56.59 110 LYS A C 1
ATOM 872 O O . LYS A 1 110 ? 20.003 23.535 -28.620 1.00 56.59 110 LYS A O 1
ATOM 877 N N . ASP A 1 111 ? 21.354 21.913 -29.392 1.00 56.34 111 ASP A N 1
ATOM 878 C CA . ASP A 1 111 ? 22.578 22.477 -28.840 1.00 56.34 111 ASP A CA 1
ATOM 879 C C . ASP A 1 111 ? 22.936 23.687 -29.723 1.00 56.34 111 ASP A C 1
ATOM 881 O O . ASP A 1 111 ? 23.421 23.545 -30.851 1.00 56.34 111 ASP A O 1
ATOM 885 N N . GLU A 1 112 ? 22.653 24.901 -29.238 1.00 46.50 112 GLU A N 1
ATOM 886 C CA . GLU A 1 112 ? 23.247 26.143 -29.746 1.00 46.50 112 GLU A CA 1
ATOM 887 C C . GLU A 1 112 ? 24.758 26.103 -29.477 1.00 46.50 112 GLU A C 1
ATOM 889 O O . GLU A 1 112 ? 25.285 26.699 -28.543 1.00 46.50 112 GLU A O 1
ATOM 894 N N . GLY A 1 113 ? 25.470 25.310 -30.268 1.00 47.72 113 GLY A N 1
ATOM 895 C CA . GLY A 1 113 ? 26.865 25.001 -30.008 1.00 47.72 113 GLY A CA 1
ATOM 896 C C . GLY A 1 113 ? 27.358 23.909 -30.931 1.00 47.72 113 GLY A C 1
ATOM 897 O O . GLY A 1 113 ? 27.733 22.840 -30.474 1.00 47.72 113 GLY A O 1
ATOM 898 N N . VAL A 1 114 ? 27.348 24.176 -32.238 1.00 50.88 114 VAL A N 1
ATOM 899 C CA . VAL A 1 114 ? 27.972 23.320 -33.256 1.00 50.88 114 VAL A CA 1
ATOM 900 C C . VAL A 1 114 ? 29.415 22.992 -32.840 1.00 50.88 114 VAL A C 1
ATOM 902 O O . VAL A 1 114 ? 30.252 23.902 -32.844 1.00 50.88 114 VAL A O 1
ATOM 905 N N . PRO A 1 115 ? 29.786 21.730 -32.551 1.00 51.59 115 PRO A N 1
ATOM 906 C CA . PRO A 1 115 ? 31.185 21.374 -32.445 1.00 51.59 115 PRO A CA 1
ATOM 907 C C . PRO A 1 115 ? 31.701 21.019 -33.840 1.00 51.59 115 PRO A C 1
ATOM 909 O O . PRO A 1 115 ? 31.110 20.217 -34.557 1.00 51.59 115 PRO A O 1
ATOM 912 N N . ARG A 1 116 ? 32.804 21.683 -34.198 1.00 53.53 116 ARG A N 1
ATOM 913 C CA . ARG A 1 116 ? 33.792 21.383 -35.251 1.00 53.53 116 ARG A CA 1
ATOM 914 C C . ARG A 1 116 ? 33.515 20.150 -36.122 1.00 53.53 116 ARG A C 1
ATOM 916 O O . ARG A 1 116 ? 33.433 19.041 -35.611 1.00 53.53 116 ARG A O 1
ATOM 923 N N . ARG A 1 117 ? 33.574 20.353 -37.449 1.00 51.88 117 ARG A N 1
ATOM 924 C CA . ARG A 1 117 ? 33.755 19.297 -38.464 1.00 51.88 117 ARG A CA 1
ATOM 925 C C . ARG A 1 117 ? 34.811 18.287 -37.987 1.00 51.88 117 ARG A C 1
ATOM 927 O O . ARG A 1 117 ? 36.003 18.583 -38.040 1.00 51.88 117 ARG A O 1
ATOM 934 N N . LEU A 1 118 ? 34.359 17.137 -37.496 1.00 61.00 118 LEU A N 1
ATOM 935 C CA . LEU A 1 118 ? 35.196 15.964 -37.269 1.00 61.00 118 LEU A CA 1
ATOM 936 C C . LEU A 1 118 ? 35.632 15.416 -38.634 1.00 61.00 118 LEU A C 1
ATOM 938 O O . LEU A 1 118 ? 34.902 15.559 -39.619 1.00 61.00 118 LEU A O 1
ATOM 942 N N . LEU A 1 119 ? 36.823 14.822 -38.710 1.00 69.00 119 LEU A N 1
ATOM 943 C CA . LEU A 1 119 ? 37.246 14.095 -39.908 1.00 69.00 119 LEU A CA 1
ATOM 944 C C . LEU A 1 119 ? 36.361 12.848 -40.071 1.00 69.00 119 LEU A C 1
ATOM 946 O O . LEU A 1 119 ? 35.948 12.250 -39.079 1.00 69.00 119 LEU A O 1
ATOM 950 N N . GLU A 1 120 ? 36.090 12.426 -41.309 1.00 70.56 120 GLU A N 1
ATOM 951 C CA . GLU A 1 120 ? 35.257 11.238 -41.588 1.00 70.56 120 GLU A CA 1
ATOM 952 C C . GLU A 1 120 ? 35.768 9.975 -40.868 1.00 70.56 120 GLU A C 1
ATOM 954 O O . GLU A 1 120 ? 34.972 9.182 -40.364 1.00 70.56 120 GLU A O 1
ATOM 959 N N . SER A 1 121 ? 37.091 9.829 -40.724 1.00 73.62 121 SER A N 1
ATOM 960 C CA . SER A 1 121 ? 37.716 8.733 -39.970 1.00 73.62 121 SER A CA 1
ATOM 961 C C . SER A 1 121 ? 37.338 8.726 -38.486 1.00 73.62 121 SER A C 1
ATOM 963 O O . SER A 1 121 ? 37.133 7.659 -37.905 1.00 73.62 121 SER A O 1
ATOM 965 N N . ASP A 1 122 ? 37.213 9.907 -37.878 1.00 78.44 122 ASP A N 1
ATOM 966 C CA . ASP A 1 122 ? 36.882 10.054 -36.459 1.00 78.44 122 ASP A CA 1
ATOM 967 C C . ASP A 1 122 ? 35.404 9.723 -36.220 1.00 78.44 122 ASP A C 1
ATOM 969 O O . ASP A 1 122 ? 35.054 9.100 -35.215 1.00 78.44 122 ASP A O 1
ATOM 973 N N . ILE A 1 123 ? 34.537 10.087 -37.173 1.00 80.56 123 ILE A N 1
ATOM 974 C CA . ILE A 1 123 ? 33.106 9.759 -37.158 1.00 80.56 123 ILE A CA 1
ATOM 975 C C . ILE A 1 123 ? 32.918 8.238 -37.214 1.00 80.56 123 ILE A C 1
ATOM 977 O O . ILE A 1 123 ? 32.225 7.671 -36.366 1.00 80.56 123 ILE A O 1
ATOM 981 N N . GLU A 1 124 ? 33.575 7.547 -38.152 1.00 82.56 124 GLU A N 1
ATOM 982 C CA . GLU A 1 124 ? 33.470 6.088 -38.263 1.00 82.56 124 GLU A CA 1
ATOM 983 C C . GLU A 1 124 ? 33.964 5.355 -37.008 1.00 82.56 124 GLU A C 1
ATOM 985 O O . GLU A 1 124 ? 33.328 4.397 -36.545 1.00 82.56 124 GLU A O 1
ATOM 990 N N . GLU A 1 125 ? 35.093 5.783 -36.436 1.00 85.44 125 GLU A N 1
ATOM 991 C CA . GLU A 1 125 ? 35.630 5.175 -35.220 1.00 85.44 125 GLU A CA 1
ATOM 992 C C . GLU A 1 125 ? 34.691 5.397 -34.023 1.00 85.44 125 GLU A C 1
ATOM 994 O O . GLU A 1 125 ? 34.414 4.460 -33.259 1.00 85.44 125 GLU A O 1
ATOM 999 N N . ASN A 1 126 ? 34.148 6.610 -33.883 1.00 84.62 126 ASN A N 1
ATOM 1000 C CA . ASN A 1 126 ? 33.189 6.951 -32.836 1.00 84.62 126 ASN A CA 1
ATOM 1001 C C . ASN A 1 126 ? 31.900 6.134 -32.961 1.00 84.62 126 ASN A C 1
ATOM 1003 O O . ASN A 1 126 ? 31.458 5.542 -31.972 1.00 84.62 126 ASN A O 1
ATOM 1007 N N . LEU A 1 127 ? 31.348 5.997 -34.169 1.00 85.81 127 LEU A N 1
ATOM 1008 C CA . LEU A 1 127 ? 30.174 5.160 -34.426 1.00 85.81 127 LEU A CA 1
ATOM 1009 C C . LEU A 1 127 ? 30.408 3.698 -34.045 1.00 85.81 127 LEU A C 1
ATOM 1011 O O . LEU A 1 127 ? 29.572 3.083 -33.375 1.00 85.81 127 LEU A O 1
ATOM 1015 N N . ARG A 1 128 ? 31.561 3.125 -34.414 1.00 87.50 128 ARG A N 1
ATOM 1016 C CA . ARG A 1 128 ? 31.907 1.745 -34.031 1.00 87.50 128 ARG A CA 1
ATOM 1017 C C . ARG A 1 128 ? 31.972 1.587 -32.512 1.00 87.50 128 ARG A C 1
ATOM 1019 O O . ARG A 1 128 ? 31.450 0.601 -31.982 1.00 87.50 128 ARG A O 1
ATOM 1026 N N . LYS A 1 129 ? 32.567 2.553 -31.801 1.00 89.88 129 LYS A N 1
ATOM 1027 C CA . LYS A 1 129 ? 32.639 2.556 -30.329 1.00 89.88 129 LYS A CA 1
ATOM 1028 C C . LYS A 1 129 ? 31.249 2.643 -29.697 1.00 89.88 129 LYS A C 1
ATOM 1030 O O . LYS A 1 129 ? 30.945 1.828 -28.825 1.00 89.88 129 LYS A O 1
ATOM 1035 N N . ILE A 1 130 ? 30.401 3.568 -30.148 1.00 89.56 130 ILE A N 1
ATOM 1036 C CA . ILE A 1 130 ? 29.038 3.761 -29.625 1.00 89.56 130 ILE A CA 1
ATOM 1037 C C . ILE A 1 130 ? 28.189 2.509 -29.865 1.00 89.56 130 ILE A C 1
ATOM 1039 O O . ILE A 1 130 ? 27.607 1.962 -28.927 1.00 89.56 130 ILE A O 1
ATOM 1043 N N . LYS A 1 131 ? 28.198 1.968 -31.088 1.00 88.00 131 LYS A N 1
ATOM 1044 C CA . LYS A 1 131 ? 27.466 0.741 -31.428 1.00 88.00 131 LYS A CA 1
ATOM 1045 C C . LYS A 1 131 ? 27.886 -0.439 -30.552 1.00 88.00 131 LYS A C 1
ATOM 1047 O O . LYS A 1 131 ? 27.022 -1.164 -30.061 1.00 88.00 131 LYS A O 1
ATOM 1052 N N . LYS A 1 132 ? 29.190 -0.611 -30.304 1.00 90.25 132 LYS A N 1
ATOM 1053 C CA . LYS A 1 132 ? 29.707 -1.664 -29.415 1.00 90.25 132 LYS A CA 1
ATOM 1054 C C . LYS A 1 132 ? 29.233 -1.475 -27.969 1.00 90.25 132 LYS A C 1
ATOM 1056 O O . LYS A 1 132 ? 28.830 -2.452 -27.339 1.00 90.25 132 LYS A O 1
ATOM 1061 N N . ARG A 1 133 ? 29.230 -0.239 -27.449 1.00 91.31 133 ARG A N 1
ATOM 1062 C CA . ARG A 1 133 ? 28.725 0.077 -26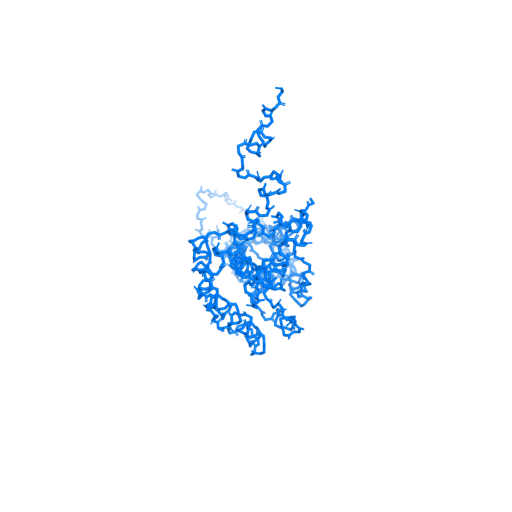.098 1.00 91.31 133 ARG A CA 1
ATOM 1063 C C . ARG A 1 133 ? 27.233 -0.222 -25.968 1.00 91.31 133 ARG A C 1
ATOM 1065 O O . ARG A 1 133 ? 26.848 -0.925 -25.036 1.00 91.31 133 ARG A O 1
ATOM 1072 N N . LEU A 1 134 ? 26.415 0.217 -26.923 1.00 91.62 134 LEU A N 1
ATOM 1073 C CA . LEU A 1 134 ? 24.977 -0.065 -26.941 1.00 91.62 134 LEU A CA 1
ATOM 1074 C C . LEU A 1 134 ? 24.697 -1.573 -27.044 1.00 91.62 134 LEU A C 1
ATOM 1076 O O . LEU A 1 134 ? 23.856 -2.096 -26.319 1.00 91.62 134 LEU A O 1
ATOM 1080 N N . GLN A 1 135 ? 25.440 -2.306 -27.878 1.00 90.69 135 GLN A N 1
ATOM 1081 C CA . GLN A 1 135 ? 25.311 -3.765 -27.968 1.00 90.69 135 GLN A CA 1
ATOM 1082 C C . GLN A 1 135 ? 25.697 -4.468 -26.660 1.00 90.69 135 GLN A C 1
ATOM 1084 O O . GLN A 1 135 ? 24.985 -5.369 -26.221 1.00 90.69 135 GLN A O 1
ATOM 1089 N N . SER A 1 136 ? 26.767 -4.027 -25.987 1.00 92.44 136 SER A N 1
ATOM 1090 C CA . SER A 1 136 ? 27.176 -4.606 -24.696 1.00 92.44 136 SER A CA 1
ATOM 1091 C C . SER A 1 136 ? 26.162 -4.394 -23.565 1.00 92.44 136 SER A C 1
ATOM 1093 O O . SER A 1 136 ? 26.188 -5.125 -22.579 1.00 92.44 136 SER A O 1
ATOM 1095 N N . LYS A 1 137 ? 25.234 -3.437 -23.708 1.00 94.56 137 LYS A N 1
ATOM 1096 C CA . LYS A 1 137 ? 24.160 -3.172 -22.738 1.00 94.56 137 LYS A CA 1
ATOM 1097 C C . LYS A 1 137 ? 22.921 -4.058 -22.933 1.00 94.56 137 LYS A C 1
ATOM 1099 O O . LYS A 1 137 ? 21.964 -3.897 -22.183 1.00 94.56 137 LYS A O 1
ATOM 1104 N N . GLY A 1 138 ? 22.920 -5.002 -23.881 1.00 92.44 138 GLY A N 1
ATOM 1105 C CA . GLY A 1 138 ? 21.744 -5.812 -24.237 1.00 92.44 138 GLY A CA 1
ATOM 1106 C C . GLY A 1 138 ? 20.994 -6.433 -23.049 1.00 92.44 138 GLY A C 1
ATOM 1107 O O . GLY A 1 138 ? 19.780 -6.273 -22.949 1.00 92.44 138 GLY A O 1
ATOM 1108 N N . GLN A 1 139 ? 21.701 -7.066 -22.106 1.00 93.94 139 GLN A N 1
ATOM 1109 C CA . GLN A 1 139 ? 21.072 -7.628 -20.901 1.00 93.94 139 GLN A CA 1
ATOM 1110 C C . GLN A 1 139 ? 20.481 -6.541 -19.988 1.00 93.94 139 GLN A C 1
ATOM 1112 O O . GLN A 1 139 ? 19.355 -6.677 -19.514 1.00 93.94 139 GLN A O 1
ATOM 1117 N N . LYS A 1 140 ? 21.204 -5.433 -19.781 1.00 95.44 140 LYS A N 1
ATOM 1118 C CA . LYS A 1 140 ? 20.717 -4.311 -18.965 1.00 95.44 140 LYS A CA 1
ATOM 1119 C C . LYS A 1 140 ? 19.473 -3.661 -19.568 1.00 95.44 140 LYS A C 1
ATOM 1121 O O . LYS A 1 140 ? 18.598 -3.244 -18.823 1.00 95.44 140 LYS A O 1
ATOM 1126 N N . PHE A 1 141 ? 19.367 -3.602 -20.896 1.00 96.81 141 PHE A N 1
ATOM 1127 C CA . PHE A 1 141 ? 18.161 -3.116 -21.565 1.00 96.81 141 PHE A CA 1
ATOM 1128 C C . PHE A 1 141 ? 16.945 -4.002 -21.301 1.00 96.81 141 PHE A C 1
ATOM 1130 O O . PHE A 1 141 ? 15.874 -3.479 -21.001 1.00 96.81 141 PHE A O 1
ATOM 1137 N N . TYR A 1 142 ? 17.120 -5.325 -21.338 1.00 94.44 142 TYR A N 1
ATOM 1138 C CA . TYR A 1 142 ? 16.056 -6.267 -20.993 1.00 94.44 142 TYR A CA 1
ATOM 1139 C C . TYR A 1 142 ? 15.591 -6.104 -19.536 1.00 94.44 142 TYR A C 1
ATOM 1141 O O . TYR A 1 142 ? 14.393 -6.044 -19.255 1.00 94.44 142 TYR A O 1
ATOM 1149 N N . GLU A 1 143 ? 16.535 -5.984 -18.600 1.00 94.38 143 GLU A N 1
ATOM 1150 C CA . GLU A 1 143 ? 16.231 -5.748 -17.184 1.00 94.38 143 GLU A CA 1
ATOM 1151 C C . GLU A 1 143 ? 15.531 -4.401 -16.959 1.00 94.38 143 GLU A C 1
ATOM 1153 O O . GLU A 1 143 ? 14.522 -4.348 -16.251 1.00 94.38 143 GLU A O 1
ATOM 1158 N N . TYR A 1 144 ? 16.013 -3.338 -17.609 1.00 95.56 144 TYR A N 1
ATOM 1159 C CA . TYR A 1 144 ? 15.401 -2.012 -17.576 1.00 95.56 144 TYR A CA 1
ATOM 1160 C C . TYR A 1 144 ? 13.954 -2.049 -18.081 1.00 95.56 144 TYR A C 1
ATOM 1162 O O . TYR A 1 144 ? 13.073 -1.541 -17.395 1.00 95.56 144 TYR A O 1
ATOM 1170 N N . GLU A 1 145 ? 13.662 -2.690 -19.221 1.00 94.81 145 GLU A N 1
ATOM 1171 C CA . GLU A 1 145 ? 12.284 -2.774 -19.732 1.00 94.81 145 GLU A CA 1
ATOM 1172 C C . GLU A 1 145 ? 11.361 -3.541 -18.782 1.00 94.81 145 GLU A C 1
ATOM 1174 O O . GLU A 1 145 ? 10.204 -3.155 -18.592 1.00 94.81 145 GLU A O 1
ATOM 1179 N N . ARG A 1 146 ? 11.869 -4.596 -18.133 1.00 94.12 146 ARG A N 1
ATOM 1180 C CA . ARG A 1 146 ? 11.112 -5.337 -17.119 1.00 94.12 146 ARG A CA 1
ATOM 1181 C C . ARG A 1 146 ? 10.758 -4.447 -15.926 1.00 94.12 146 ARG A C 1
ATOM 1183 O O . ARG A 1 146 ? 9.600 -4.439 -15.507 1.00 94.12 146 ARG A O 1
ATOM 1190 N N . VAL A 1 147 ? 11.726 -3.696 -15.395 1.00 93.94 147 VAL A N 1
ATOM 1191 C CA . VAL A 1 147 ? 11.513 -2.761 -14.273 1.00 93.94 147 VAL A CA 1
ATOM 1192 C C . VAL A 1 147 ? 10.594 -1.617 -14.689 1.00 93.94 147 VAL A C 1
ATOM 1194 O O . VAL A 1 147 ? 9.677 -1.269 -13.952 1.00 93.94 147 VAL A O 1
ATOM 1197 N N . TYR A 1 148 ? 10.780 -1.076 -15.889 1.00 93.00 148 TYR A N 1
ATOM 1198 C CA . TYR A 1 148 ? 9.962 0.010 -16.409 1.00 93.00 148 TYR A CA 1
ATOM 1199 C C . TYR A 1 148 ? 8.486 -0.399 -16.532 1.00 93.00 148 TYR A C 1
ATOM 1201 O O . TYR A 1 148 ? 7.589 0.358 -16.163 1.00 93.00 148 TYR A O 1
ATOM 1209 N N . LYS A 1 149 ? 8.229 -1.619 -17.022 1.00 92.56 149 LYS A N 1
ATOM 1210 C CA . LYS A 1 149 ? 6.872 -2.131 -17.240 1.00 92.56 149 LYS A CA 1
ATOM 1211 C C . LYS A 1 149 ? 6.170 -2.552 -15.949 1.00 92.56 149 LYS A C 1
ATOM 1213 O O . LYS A 1 149 ? 4.973 -2.314 -15.808 1.00 92.56 149 LYS A O 1
ATOM 1218 N N . TRP A 1 150 ? 6.882 -3.209 -15.036 1.00 92.38 150 TRP A N 1
ATOM 1219 C CA . TRP A 1 150 ? 6.250 -3.893 -13.902 1.00 92.38 150 TRP A CA 1
ATOM 1220 C C . TRP A 1 150 ? 6.651 -3.338 -12.534 1.00 92.38 150 TRP A C 1
ATOM 1222 O O . TRP A 1 150 ? 5.834 -3.369 -11.612 1.00 92.38 150 TRP A O 1
ATOM 1232 N N . GLY A 1 151 ? 7.866 -2.815 -12.399 1.00 94.38 151 GLY A N 1
ATOM 1233 C CA . GLY A 1 151 ? 8.435 -2.376 -11.128 1.00 94.38 151 GLY A CA 1
ATOM 1234 C C . GLY A 1 151 ? 8.211 -0.900 -10.794 1.00 94.38 151 GLY A C 1
ATOM 1235 O O . GLY A 1 151 ? 7.582 -0.139 -11.53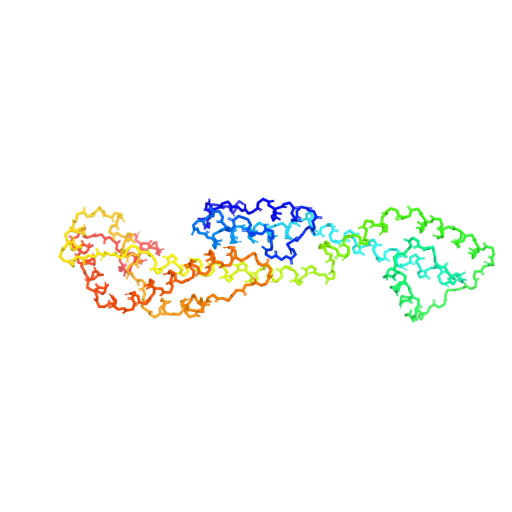6 1.00 94.38 151 GLY A O 1
ATOM 1236 N N . LEU A 1 152 ? 8.747 -0.506 -9.642 1.00 95.12 152 LEU A N 1
ATOM 1237 C CA . LEU A 1 152 ? 8.912 0.883 -9.237 1.00 95.12 152 LEU A CA 1
ATOM 1238 C C . LEU A 1 152 ? 10.065 1.519 -10.024 1.00 95.12 152 LEU A C 1
ATOM 1240 O O . LEU A 1 152 ? 11.151 0.951 -10.138 1.00 95.12 152 LEU A O 1
ATOM 1244 N N . ASN A 1 153 ? 9.827 2.702 -10.576 1.00 95.56 153 ASN A N 1
ATOM 1245 C CA . ASN A 1 153 ? 10.795 3.465 -11.353 1.00 95.56 153 ASN A CA 1
ATOM 1246 C C . ASN A 1 153 ? 10.540 4.970 -11.193 1.00 95.56 153 ASN A C 1
ATOM 1248 O O . ASN A 1 153 ? 9.531 5.384 -10.627 1.00 95.56 153 ASN A O 1
ATOM 1252 N N . HIS A 1 154 ? 11.440 5.805 -11.709 1.00 94.31 154 HIS A N 1
ATOM 1253 C CA . HIS A 1 154 ? 11.388 7.253 -11.488 1.00 94.31 154 HIS A CA 1
ATOM 1254 C C . HIS A 1 154 ? 10.098 7.898 -12.035 1.00 94.31 154 HIS A C 1
ATOM 1256 O O . HIS A 1 154 ? 9.632 8.891 -11.486 1.00 94.31 154 HIS A O 1
ATOM 1262 N N . THR A 1 155 ? 9.454 7.302 -13.051 1.00 94.56 155 THR A N 1
ATOM 1263 C CA . THR A 1 155 ? 8.203 7.837 -13.622 1.00 94.56 155 THR A CA 1
ATOM 1264 C C . THR A 1 155 ? 6.965 7.546 -12.778 1.00 94.56 155 THR A C 1
ATOM 1266 O O . THR A 1 155 ? 5.984 8.282 -12.866 1.00 94.56 155 THR A O 1
ATOM 1269 N N . ASN A 1 156 ? 6.985 6.488 -11.958 1.00 95.62 156 ASN A N 1
ATOM 1270 C CA . ASN A 1 156 ? 5.841 6.091 -11.132 1.00 95.62 156 ASN A CA 1
ATOM 1271 C C . ASN A 1 156 ? 6.093 6.197 -9.619 1.00 95.62 156 ASN A C 1
ATOM 1273 O O . ASN A 1 156 ? 5.133 6.091 -8.859 1.00 95.62 156 ASN A O 1
ATOM 1277 N N . PHE A 1 157 ? 7.331 6.462 -9.186 1.00 95.62 157 PHE A N 1
ATOM 1278 C CA . PHE A 1 157 ? 7.744 6.464 -7.781 1.00 95.62 157 PHE A CA 1
ATOM 1279 C C . PHE A 1 157 ? 6.822 7.299 -6.890 1.00 95.62 157 PHE A C 1
ATOM 1281 O O . PHE A 1 157 ? 6.213 6.781 -5.956 1.00 95.62 157 PHE A O 1
ATOM 1288 N N . MET A 1 158 ? 6.667 8.586 -7.218 1.00 95.06 158 MET A N 1
ATOM 1289 C CA . MET A 1 158 ? 5.858 9.503 -6.412 1.00 95.06 158 MET A CA 1
ATOM 1290 C C . MET A 1 158 ? 4.383 9.115 -6.405 1.00 95.06 158 MET A C 1
ATOM 1292 O O . MET A 1 158 ? 3.753 9.145 -5.353 1.00 95.06 158 MET A O 1
ATOM 1296 N N . LYS A 1 159 ? 3.845 8.696 -7.557 1.00 95.12 159 LYS A N 1
ATOM 1297 C CA . LYS A 1 159 ? 2.451 8.261 -7.668 1.00 95.12 159 LYS A CA 1
ATOM 1298 C C . LYS A 1 159 ? 2.185 7.053 -6.768 1.00 95.12 159 LYS A C 1
ATOM 1300 O O . LYS A 1 159 ? 1.302 7.119 -5.919 1.00 95.12 159 LYS A O 1
ATOM 1305 N N . VAL A 1 160 ? 2.987 5.998 -6.909 1.00 95.06 160 VAL A N 1
ATOM 1306 C CA . VAL A 1 160 ? 2.853 4.759 -6.130 1.00 95.06 160 VAL A CA 1
ATOM 1307 C C . VAL A 1 160 ? 3.015 5.039 -4.639 1.00 95.06 160 VAL A C 1
ATOM 1309 O O . VAL A 1 160 ? 2.194 4.590 -3.842 1.00 95.06 160 VAL A O 1
ATOM 1312 N N . ARG A 1 161 ? 4.025 5.825 -4.249 1.00 94.94 161 ARG A N 1
ATOM 1313 C CA . ARG A 1 161 ? 4.248 6.218 -2.852 1.00 94.94 161 ARG A CA 1
ATOM 1314 C C . ARG A 1 161 ? 3.034 6.943 -2.272 1.00 94.94 161 ARG A C 1
ATOM 1316 O O . ARG A 1 161 ? 2.563 6.574 -1.201 1.00 94.94 161 ARG A O 1
ATOM 1323 N N . THR A 1 162 ? 2.504 7.941 -2.979 1.00 95.19 162 THR A N 1
ATOM 1324 C CA . THR A 1 162 ? 1.339 8.713 -2.527 1.00 95.19 162 THR A CA 1
ATOM 1325 C C . THR A 1 162 ? 0.068 7.866 -2.464 1.00 95.19 162 THR A C 1
ATOM 1327 O O . THR A 1 162 ? -0.693 7.998 -1.512 1.00 95.19 162 THR A O 1
ATOM 1330 N N . GLU A 1 163 ? -0.179 6.988 -3.437 1.00 94.81 163 GLU A N 1
ATOM 1331 C CA . GLU A 1 163 ? -1.343 6.086 -3.429 1.00 94.81 163 GLU A CA 1
ATOM 1332 C C . GLU A 1 163 ? -1.269 5.066 -2.284 1.00 94.81 163 GLU A C 1
ATOM 1334 O O . GLU A 1 163 ? -2.260 4.845 -1.583 1.00 94.81 163 GLU A O 1
ATOM 1339 N N . THR A 1 164 ? -0.079 4.511 -2.041 1.00 94.56 164 THR A N 1
ATOM 1340 C CA . THR A 1 164 ? 0.195 3.605 -0.914 1.00 94.56 164 THR A CA 1
ATOM 1341 C C . THR A 1 164 ? -0.023 4.328 0.416 1.00 94.56 164 THR A C 1
ATOM 1343 O O . THR A 1 164 ? -0.683 3.795 1.304 1.00 94.56 164 THR A O 1
ATOM 1346 N N . GLN A 1 165 ? 0.459 5.570 0.536 1.00 95.88 165 GLN A N 1
ATOM 1347 C CA . GLN A 1 165 ? 0.310 6.382 1.745 1.00 95.88 165 GLN A CA 1
ATOM 1348 C C . GLN A 1 165 ? -1.154 6.722 2.026 1.00 95.88 165 GLN A C 1
ATOM 1350 O O . GLN A 1 165 ? -1.626 6.494 3.133 1.00 95.88 165 GLN A O 1
ATOM 1355 N N . LYS A 1 166 ? -1.896 7.187 1.017 1.00 94.81 166 LYS A N 1
ATOM 1356 C CA . LYS A 1 166 ? -3.332 7.472 1.157 1.00 94.81 166 LYS A CA 1
ATOM 1357 C C . LYS A 1 166 ? -4.125 6.234 1.567 1.00 94.81 166 LYS A C 1
ATOM 1359 O O . LYS A 1 166 ? -5.034 6.333 2.386 1.00 94.81 166 LYS A O 1
ATOM 1364 N N . SER A 1 167 ? -3.785 5.076 1.000 1.00 93.75 167 SER A N 1
ATOM 1365 C CA . SER A 1 167 ? -4.431 3.807 1.349 1.00 93.75 167 SER A CA 1
ATOM 1366 C C . SER A 1 167 ? -4.134 3.428 2.799 1.00 93.75 167 SER A C 1
ATOM 1368 O O . SER A 1 167 ? -5.064 3.148 3.551 1.00 93.75 167 SER A O 1
ATOM 1370 N N . PHE A 1 168 ? -2.864 3.497 3.212 1.00 95.44 168 PHE A N 1
ATOM 1371 C CA . PHE A 1 168 ? -2.456 3.274 4.599 1.00 95.44 168 PHE A CA 1
ATOM 1372 C C . PHE A 1 168 ? -3.213 4.187 5.566 1.00 95.44 168 PHE A C 1
ATOM 1374 O O . PHE A 1 168 ? -3.857 3.693 6.484 1.00 95.44 168 PHE A O 1
ATOM 1381 N N . GLU A 1 169 ? -3.183 5.501 5.334 1.00 95.12 169 GLU A N 1
ATOM 1382 C CA . GLU A 1 169 ? -3.828 6.497 6.195 1.00 95.12 169 GLU A CA 1
ATOM 1383 C C . GLU A 1 169 ? -5.334 6.248 6.313 1.00 95.12 169 GLU A C 1
ATOM 1385 O O . GLU A 1 169 ? -5.878 6.317 7.412 1.00 95.12 169 GLU A O 1
ATOM 1390 N N . LYS A 1 170 ? -6.004 5.888 5.209 1.00 95.00 170 LYS A N 1
ATOM 1391 C CA . LYS A 1 170 ? -7.435 5.566 5.229 1.00 95.00 170 LYS A CA 1
ATOM 1392 C C . LYS A 1 170 ? -7.737 4.339 6.087 1.00 95.00 170 LYS A C 1
ATOM 1394 O O . LYS A 1 170 ? -8.608 4.413 6.948 1.00 95.00 170 LYS A O 1
ATOM 1399 N N . PHE A 1 171 ? -7.044 3.222 5.864 1.00 95.38 171 PHE A N 1
ATOM 1400 C CA . PHE A 1 171 ? -7.303 1.992 6.622 1.00 95.38 171 PHE A CA 1
ATOM 1401 C C . PHE A 1 171 ? -6.873 2.111 8.084 1.00 95.38 171 PHE A C 1
ATOM 1403 O O . PHE A 1 171 ? -7.557 1.599 8.963 1.00 95.38 171 PHE A O 1
ATOM 1410 N N . PHE A 1 172 ? -5.783 2.827 8.354 1.00 94.88 172 PHE A N 1
ATOM 1411 C CA . PHE A 1 172 ? -5.328 3.106 9.711 1.00 94.88 172 PHE A CA 1
ATOM 1412 C C . PHE A 1 172 ? -6.333 3.981 10.468 1.00 94.88 172 PHE A C 1
ATOM 1414 O O . PHE A 1 172 ? -6.665 3.688 11.615 1.00 94.88 172 PHE A O 1
ATOM 1421 N N . HIS A 1 173 ? -6.876 5.013 9.813 1.00 95.25 173 HIS A N 1
ATOM 1422 C CA . HIS A 1 173 ? -7.950 5.833 10.373 1.00 95.25 173 HIS A CA 1
ATOM 1423 C C . HIS A 1 173 ? -9.198 5.001 10.681 1.00 95.25 173 HIS A C 1
ATOM 1425 O O . HIS A 1 173 ? -9.740 5.090 11.783 1.00 95.25 173 HIS A O 1
ATOM 1431 N N . ASP A 1 174 ? -9.638 4.165 9.738 1.00 95.56 174 ASP A N 1
ATOM 1432 C CA . ASP A 1 174 ? -10.807 3.299 9.929 1.00 95.56 174 ASP A CA 1
ATOM 1433 C C . ASP A 1 174 ? -10.599 2.322 11.089 1.00 95.56 174 ASP A C 1
ATOM 1435 O O . ASP A 1 174 ? -11.496 2.137 11.911 1.00 95.56 174 ASP A O 1
ATOM 1439 N N . LEU A 1 175 ? -9.405 1.733 11.188 1.00 93.81 175 LEU A N 1
ATOM 1440 C CA . LEU A 1 175 ? -9.036 0.831 12.271 1.00 93.81 175 LEU A CA 1
ATOM 1441 C C . LEU A 1 175 ? -9.054 1.533 13.633 1.00 93.81 175 LEU A C 1
ATOM 1443 O O . LEU A 1 175 ? -9.641 1.020 14.582 1.00 93.81 175 LEU A O 1
ATOM 1447 N N . ASN A 1 176 ? -8.448 2.713 13.745 1.00 90.38 176 ASN A N 1
ATOM 1448 C CA . ASN A 1 176 ? -8.442 3.461 15.004 1.00 90.38 176 ASN A CA 1
ATOM 1449 C C . ASN A 1 176 ? -9.842 3.940 15.387 1.00 90.38 176 ASN A C 1
ATOM 1451 O O . ASN A 1 176 ? -10.221 3.860 16.551 1.00 90.38 176 ASN A O 1
ATOM 1455 N N . THR A 1 177 ? -10.640 4.359 14.403 1.00 91.88 177 THR A N 1
ATOM 1456 C CA . THR A 1 177 ? -12.046 4.712 14.629 1.00 91.88 177 THR A CA 1
ATOM 1457 C C . THR A 1 177 ? -12.828 3.496 15.128 1.00 91.88 177 THR A C 1
ATOM 1459 O O . THR A 1 177 ? -13.629 3.627 16.046 1.00 91.88 177 THR A O 1
ATOM 1462 N N . SER A 1 178 ? -12.575 2.305 14.572 1.00 91.00 178 SER A N 1
ATOM 1463 C CA . SER A 1 178 ? -13.161 1.047 15.051 1.00 91.00 178 SER A CA 1
ATOM 1464 C C . SER A 1 178 ? -12.782 0.779 16.508 1.00 91.00 178 SER A C 1
ATOM 1466 O O . SER A 1 178 ? -13.664 0.540 17.330 1.00 91.00 178 SER A O 1
ATOM 1468 N N . LYS A 1 179 ? -11.499 0.895 16.871 1.00 86.25 179 LYS A N 1
ATOM 1469 C CA . LYS A 1 179 ? -11.041 0.733 18.262 1.00 86.25 179 LYS A CA 1
ATOM 1470 C C . LYS A 1 179 ? -11.762 1.696 19.210 1.00 86.25 179 LYS A C 1
ATOM 1472 O O . LYS A 1 179 ? -12.293 1.260 20.222 1.00 86.25 179 LYS A O 1
ATOM 1477 N N . MET A 1 180 ? -11.876 2.963 18.822 1.00 83.94 180 MET A N 1
ATOM 1478 C CA . MET A 1 180 ? -12.569 4.001 19.589 1.00 83.94 180 MET A CA 1
ATOM 1479 C C . MET A 1 180 ? -14.050 3.662 19.850 1.00 83.94 180 MET A C 1
ATOM 1481 O O . MET A 1 180 ? -14.521 3.787 20.973 1.00 83.94 180 MET A O 1
ATOM 1485 N N . ILE A 1 181 ? -14.797 3.178 18.848 1.00 83.69 181 ILE A N 1
ATOM 1486 C CA . ILE A 1 181 ? -16.220 2.816 19.034 1.00 83.69 181 ILE A CA 1
ATOM 1487 C C . ILE A 1 181 ? -16.437 1.432 19.665 1.00 83.69 181 ILE A C 1
ATOM 1489 O O . ILE A 1 181 ? -17.557 1.113 20.062 1.00 83.69 181 ILE A O 1
ATOM 1493 N N . THR A 1 182 ? -15.398 0.595 19.719 1.00 78.31 182 THR A N 1
ATOM 1494 C CA . THR A 1 182 ? -15.451 -0.761 20.293 1.00 78.31 182 THR A CA 1
ATOM 1495 C C . THR A 1 182 ? -14.855 -0.865 21.693 1.00 78.31 182 THR A C 1
ATOM 1497 O O . THR A 1 182 ? -14.866 -1.960 22.259 1.00 78.31 182 THR A O 1
ATOM 1500 N N . GLN A 1 183 ? -14.392 0.250 22.267 1.00 69.75 183 GLN A N 1
ATOM 1501 C CA . GLN A 1 183 ? -13.990 0.324 23.669 1.00 69.75 183 GLN A CA 1
ATOM 1502 C C . GLN A 1 183 ? -15.072 -0.270 24.586 1.00 69.75 183 GLN A C 1
ATOM 1504 O O . GLN A 1 183 ? -16.267 -0.200 24.265 1.00 69.75 183 GLN A O 1
ATOM 1509 N N . PRO A 1 184 ? -14.674 -0.904 25.702 1.00 59.81 184 PRO A N 1
ATOM 1510 C CA . PRO A 1 184 ? -15.588 -1.626 26.572 1.00 59.81 184 PRO A CA 1
ATOM 1511 C C . PRO A 1 184 ? -16.654 -0.688 27.139 1.00 59.81 184 PRO A C 1
ATOM 1513 O O . PRO A 1 184 ? -16.456 0.024 28.117 1.00 59.81 184 PRO A O 1
ATOM 1516 N N . VAL A 1 185 ? -17.836 -0.729 26.532 1.00 60.34 185 VAL A N 1
ATOM 1517 C CA . VAL A 1 185 ? -19.049 -0.195 27.135 1.00 60.34 185 VAL A CA 1
ATOM 1518 C C . VAL A 1 185 ? -19.538 -1.245 28.128 1.00 60.34 185 VAL A C 1
ATOM 1520 O O . VAL A 1 185 ? -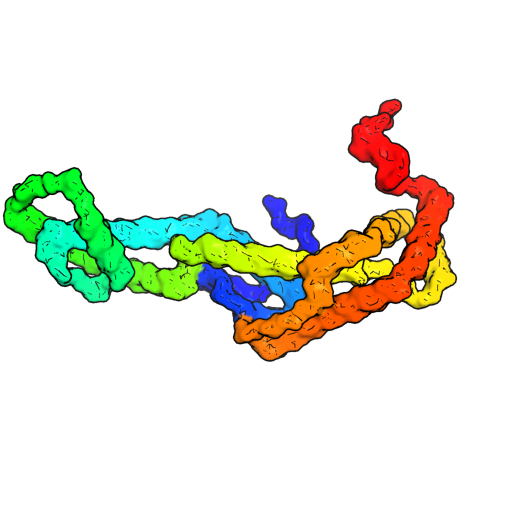19.597 -2.424 27.783 1.00 60.34 185 VAL A O 1
ATOM 1523 N N . PHE A 1 186 ? -19.924 -0.863 29.347 1.00 61.56 186 PHE A N 1
ATOM 1524 C CA . PHE A 1 186 ? -20.670 -1.774 30.221 1.00 61.56 186 PHE A CA 1
ATOM 1525 C C . PHE A 1 186 ? -21.988 -2.178 29.538 1.00 61.56 186 PHE A C 1
ATOM 1527 O O . PHE A 1 186 ? -23.005 -1.483 29.648 1.00 61.56 186 PHE A O 1
ATOM 1534 N N . TYR A 1 187 ? -21.972 -3.297 28.814 1.00 51.34 187 TYR A N 1
ATOM 1535 C CA . TYR A 1 187 ? -23.146 -3.922 28.217 1.00 51.34 187 TYR A CA 1
ATOM 1536 C C . TYR A 1 187 ? -23.939 -4.650 29.316 1.00 51.34 187 TYR A C 1
ATOM 1538 O O . TYR A 1 187 ? -23.353 -5.313 30.167 1.00 51.34 187 TYR A O 1
ATOM 1546 N N . GLY A 1 188 ? -25.274 -4.540 29.323 1.00 62.28 188 GLY A N 1
ATOM 1547 C CA . GLY A 1 188 ? -26.133 -5.265 30.280 1.00 62.28 188 GLY A CA 1
ATOM 1548 C C . GLY A 1 188 ? -27.014 -4.361 31.139 1.00 62.28 188 GLY A C 1
ATOM 1549 O O . GLY A 1 188 ? -27.592 -3.415 30.621 1.00 62.28 188 GLY A O 1
ATOM 1550 N N . ASP A 1 189 ? -27.128 -4.610 32.435 1.00 76.69 189 ASP A N 1
ATOM 1551 C CA . ASP A 1 189 ? -27.904 -3.779 33.368 1.00 76.69 189 ASP A CA 1
ATOM 1552 C C . ASP A 1 189 ? -27.048 -2.646 33.972 1.00 76.69 189 ASP A C 1
ATOM 1554 O O . ASP A 1 189 ? -25.856 -2.829 34.222 1.00 76.69 189 ASP A O 1
ATOM 1558 N N . PHE A 1 190 ? -27.643 -1.469 34.185 1.00 80.94 190 PHE A N 1
ATOM 1559 C CA . PHE A 1 190 ? -26.943 -0.301 34.732 1.00 80.94 190 PHE A CA 1
ATOM 1560 C C . PHE A 1 190 ? -26.525 -0.510 36.192 1.00 80.94 190 PHE A C 1
ATOM 1562 O O . PHE A 1 190 ? -25.441 -0.079 36.584 1.00 80.94 190 PHE A O 1
ATOM 1569 N N . GLU A 1 191 ? -27.334 -1.211 36.990 1.00 84.88 191 GLU A N 1
ATOM 1570 C CA . GLU A 1 191 ? -26.991 -1.478 38.391 1.00 84.88 191 GLU A CA 1
ATOM 1571 C C . GLU A 1 191 ? -25.848 -2.497 38.510 1.00 84.88 191 GLU A C 1
ATOM 1573 O O . GLU A 1 191 ? -24.920 -2.293 39.292 1.00 84.88 191 GLU A O 1
ATOM 1578 N N . ASN A 1 192 ? -25.815 -3.520 37.651 1.00 84.38 192 ASN A N 1
ATOM 1579 C CA . ASN A 1 192 ? -24.654 -4.415 37.557 1.00 84.38 192 ASN A CA 1
ATOM 1580 C C . ASN A 1 192 ? -23.373 -3.681 37.129 1.00 84.38 192 ASN A C 1
ATOM 1582 O O . ASN A 1 192 ? -22.287 -3.968 37.635 1.00 84.38 192 ASN A O 1
ATOM 1586 N N . ALA A 1 193 ? -23.484 -2.720 36.209 1.00 84.75 193 ALA A N 1
ATOM 1587 C CA . ALA A 1 193 ? -22.351 -1.903 35.788 1.00 84.75 193 ALA A CA 1
ATOM 1588 C C . ALA A 1 193 ? -21.800 -1.047 36.940 1.00 84.75 193 ALA A C 1
ATOM 1590 O O . ALA A 1 193 ? -20.595 -1.055 37.179 1.00 84.75 193 ALA A O 1
ATOM 1591 N N . LYS A 1 194 ? -22.675 -0.384 37.709 1.00 87.50 194 LYS A N 1
ATOM 1592 C CA . LYS A 1 194 ? -22.295 0.335 38.938 1.00 87.50 194 LYS A CA 1
ATOM 1593 C C . LYS A 1 194 ? -21.560 -0.553 39.926 1.00 87.50 194 LYS A C 1
ATOM 1595 O O . LYS A 1 194 ? -20.546 -0.146 40.486 1.00 87.50 194 LYS A O 1
ATOM 1600 N N . GLU A 1 195 ? -22.079 -1.755 40.152 1.00 88.25 195 GLU A N 1
ATOM 1601 C CA . GLU A 1 195 ? -21.460 -2.673 41.095 1.00 88.25 195 GLU A CA 1
ATOM 1602 C C . GLU A 1 195 ? -20.082 -3.120 40.602 1.00 88.25 195 GLU A C 1
ATOM 1604 O O . GLU A 1 195 ? -19.138 -3.171 41.384 1.00 88.25 195 GLU A O 1
ATOM 1609 N N . THR A 1 196 ? -19.929 -3.336 39.295 1.00 87.12 196 THR A N 1
ATOM 1610 C CA . THR A 1 196 ? -18.632 -3.661 38.689 1.00 87.12 196 THR A CA 1
ATOM 1611 C C . THR A 1 196 ? -17.638 -2.506 38.865 1.00 87.12 196 THR A C 1
ATOM 1613 O O . THR A 1 196 ? -16.526 -2.735 39.330 1.00 87.12 196 THR A O 1
ATOM 1616 N N . ILE A 1 197 ? -18.054 -1.260 38.602 1.00 87.44 197 ILE A N 1
ATOM 1617 C CA . ILE A 1 197 ? -17.233 -0.045 38.790 1.00 87.44 197 ILE A CA 1
ATOM 1618 C C . ILE A 1 197 ? -16.705 0.052 40.229 1.00 87.44 197 ILE A C 1
ATOM 1620 O O . ILE A 1 197 ? -15.534 0.355 40.448 1.00 87.44 197 ILE A O 1
ATOM 1624 N N . ARG A 1 198 ? -17.538 -0.261 41.229 1.00 88.19 198 ARG A N 1
ATOM 1625 C CA . ARG A 1 198 ? -17.128 -0.247 42.645 1.00 88.19 198 ARG A CA 1
ATOM 1626 C C . ARG A 1 198 ? -16.059 -1.277 42.992 1.00 88.19 198 ARG A C 1
ATOM 1628 O O . ARG A 1 198 ? -15.352 -1.078 43.978 1.00 88.19 198 ARG A O 1
ATOM 1635 N N . HIS A 1 199 ? -15.957 -2.355 42.221 1.00 90.12 199 HIS A N 1
ATOM 1636 C CA . HIS A 1 199 ? -15.038 -3.466 42.472 1.00 90.12 199 HIS A CA 1
ATOM 1637 C C . HIS A 1 199 ? -13.797 -3.457 41.577 1.00 90.12 199 HIS A C 1
ATOM 1639 O O . HIS A 1 199 ? -12.863 -4.198 41.870 1.00 90.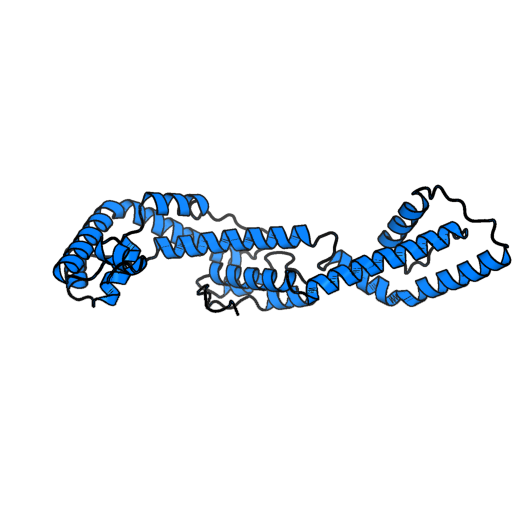12 199 HIS A O 1
ATOM 1645 N N . MET A 1 200 ? -13.762 -2.618 40.539 1.00 89.38 200 MET A N 1
ATOM 1646 C CA . MET A 1 200 ? -12.572 -2.406 39.712 1.00 89.38 200 MET A CA 1
ATOM 1647 C C . MET A 1 200 ? -11.406 -1.912 40.554 1.00 89.38 200 MET A C 1
ATOM 1649 O O . MET A 1 200 ? -11.604 -1.163 41.520 1.00 89.38 200 MET A O 1
ATOM 1653 N N . ASP A 1 201 ? -10.190 -2.297 40.190 1.00 89.25 201 ASP A N 1
ATOM 1654 C CA . ASP A 1 201 ? -9.001 -1.697 40.776 1.00 89.25 201 ASP A CA 1
ATOM 1655 C C . ASP A 1 201 ? -8.782 -0.259 40.260 1.00 89.25 201 ASP A C 1
ATOM 1657 O O . ASP A 1 201 ? -9.516 0.257 39.415 1.00 89.25 201 ASP A O 1
ATOM 1661 N N . ASN A 1 202 ? -7.805 0.447 40.829 1.00 86.00 202 ASN A N 1
ATOM 1662 C CA . ASN A 1 202 ? -7.575 1.852 40.484 1.00 86.00 202 ASN A CA 1
ATOM 1663 C C . ASN A 1 202 ? -7.069 2.043 39.044 1.00 86.00 202 ASN A C 1
ATOM 1665 O O . ASN A 1 202 ? -7.349 3.081 38.452 1.00 86.00 202 ASN A O 1
ATOM 1669 N N . TYR A 1 203 ? -6.327 1.079 38.493 1.00 83.31 203 TYR A N 1
ATOM 1670 C CA . TYR A 1 203 ? -5.824 1.146 37.120 1.00 83.31 203 TYR A CA 1
ATOM 1671 C C . TYR A 1 203 ? -6.946 0.891 36.118 1.00 83.31 203 TYR A C 1
ATOM 1673 O O . TYR A 1 203 ? -7.098 1.660 35.173 1.00 83.31 203 TYR A O 1
ATOM 1681 N N . GLU A 1 204 ? -7.763 -0.136 36.351 1.00 82.88 204 GLU A N 1
ATOM 1682 C CA . GLU A 1 204 ? -8.952 -0.429 35.546 1.00 82.88 204 GLU A CA 1
ATOM 1683 C C . GLU A 1 204 ? -9.908 0.769 35.524 1.00 82.88 204 GLU A C 1
ATOM 1685 O O . GLU A 1 204 ? -10.387 1.171 34.464 1.00 82.88 204 GLU A O 1
ATOM 1690 N N . LEU A 1 205 ? -10.137 1.387 36.687 1.00 84.75 205 LEU A N 1
ATOM 1691 C CA . LEU A 1 205 ? -11.032 2.532 36.823 1.00 84.75 205 LEU A CA 1
ATOM 1692 C C . LEU A 1 205 ? -10.526 3.772 36.068 1.00 84.75 205 LEU A C 1
ATOM 1694 O O . LEU A 1 205 ? -11.322 4.451 35.419 1.00 84.75 205 LEU A O 1
ATOM 1698 N N . LEU A 1 206 ? -9.220 4.059 36.124 1.00 82.50 206 LEU A N 1
ATOM 1699 C CA . LEU A 1 206 ? -8.610 5.160 35.368 1.00 82.50 206 LEU A CA 1
ATOM 1700 C C . LEU A 1 206 ? -8.604 4.880 33.858 1.00 82.50 206 LEU A C 1
ATOM 1702 O O . LEU A 1 206 ? -8.942 5.766 33.082 1.00 82.50 206 LEU A O 1
ATOM 1706 N N . SER A 1 207 ? -8.310 3.645 33.444 1.00 81.06 207 SER A N 1
ATOM 1707 C CA . SER A 1 207 ? -8.358 3.248 32.030 1.00 81.06 207 SER A CA 1
ATOM 1708 C C . SER A 1 207 ? -9.759 3.424 31.442 1.00 81.06 207 SER A C 1
ATOM 1710 O O . SER A 1 207 ? -9.918 3.942 30.342 1.00 81.06 207 SER A O 1
ATOM 1712 N N . ILE A 1 208 ? -10.791 3.015 32.182 1.00 81.12 208 ILE A N 1
ATOM 1713 C CA . ILE A 1 208 ? -12.180 3.142 31.733 1.00 81.12 208 ILE A CA 1
ATOM 1714 C C . ILE A 1 208 ? -12.639 4.602 31.769 1.00 81.12 208 ILE A C 1
ATOM 1716 O O . ILE A 1 208 ? -13.446 5.011 30.936 1.00 81.12 208 ILE A O 1
ATOM 1720 N N . PHE A 1 209 ? -12.138 5.409 32.706 1.00 82.75 209 PHE A N 1
ATOM 1721 C CA . PHE A 1 209 ? -12.402 6.846 32.711 1.00 82.75 209 PHE A CA 1
ATOM 1722 C C . PHE A 1 209 ? -11.898 7.521 31.433 1.00 82.75 209 PHE A C 1
ATOM 1724 O O . PHE A 1 209 ? -12.660 8.274 30.825 1.00 82.75 209 PHE A O 1
ATOM 1731 N N . ASP A 1 210 ? -10.679 7.200 30.993 1.00 76.75 210 ASP A N 1
ATOM 1732 C CA . ASP A 1 210 ? -10.129 7.710 29.735 1.00 76.75 210 ASP A CA 1
ATOM 1733 C C . ASP A 1 210 ? -10.993 7.275 28.538 1.00 76.75 210 ASP A C 1
ATOM 1735 O O . ASP A 1 210 ? -11.392 8.120 27.734 1.00 76.75 210 ASP A O 1
ATOM 1739 N N . ASP A 1 211 ? -11.394 6.001 28.467 1.00 75.19 211 ASP A N 1
ATOM 1740 C CA . ASP A 1 211 ? -12.269 5.486 27.400 1.00 75.19 211 ASP A CA 1
ATOM 1741 C C . ASP A 1 211 ? -13.645 6.193 27.363 1.00 75.19 211 ASP A C 1
ATOM 1743 O O . ASP A 1 211 ? -14.187 6.501 26.298 1.00 75.19 211 ASP A O 1
ATOM 1747 N N . TYR A 1 212 ? -14.229 6.495 28.527 1.00 76.81 212 TYR A N 1
ATOM 1748 C CA . TYR A 1 212 ? -15.523 7.184 28.621 1.00 76.81 212 TYR A CA 1
ATOM 1749 C C . TYR A 1 212 ? -15.431 8.712 28.509 1.00 76.81 212 TYR A C 1
ATOM 1751 O O . TYR A 1 212 ? -16.470 9.358 28.352 1.00 76.81 212 TYR A O 1
ATOM 1759 N N . SER A 1 213 ? -14.228 9.290 28.566 1.00 76.69 213 SER A N 1
ATOM 1760 C CA . SER A 1 213 ? -14.008 10.734 28.410 1.00 76.69 213 SER A CA 1
ATOM 1761 C C . SER A 1 213 ? -14.183 11.221 26.965 1.00 76.69 213 SER A C 1
ATOM 1763 O O . SER A 1 213 ? -14.400 12.413 26.734 1.00 76.69 213 SER A O 1
ATOM 1765 N N . LEU A 1 214 ? -14.157 10.300 25.994 1.00 76.69 214 LEU A N 1
ATOM 1766 C CA . LEU A 1 214 ? -14.366 10.607 24.584 1.00 76.69 214 LEU A CA 1
ATOM 1767 C C . LEU A 1 214 ? -15.761 11.178 24.334 1.00 76.69 214 LEU A C 1
ATOM 1769 O O . LEU A 1 214 ? -16.796 10.546 24.594 1.00 76.69 214 LEU A O 1
ATOM 1773 N N . THR A 1 215 ? -15.773 12.384 23.773 1.00 78.88 215 THR A N 1
ATOM 1774 C CA . THR A 1 215 ? -17.013 13.116 23.523 1.00 78.88 215 THR A CA 1
ATOM 1775 C C . THR A 1 215 ? -17.757 12.566 22.317 1.00 78.88 215 THR A C 1
ATOM 1777 O O . THR A 1 215 ? -17.167 12.090 21.344 1.00 78.88 215 THR A O 1
ATOM 1780 N N . ASP A 1 216 ? -19.079 12.713 22.330 1.00 82.00 216 ASP A N 1
ATOM 1781 C CA . ASP A 1 216 ? -19.888 12.263 21.204 1.00 82.00 216 ASP A CA 1
ATOM 1782 C C . ASP A 1 216 ? -19.576 13.018 19.905 1.00 82.00 216 ASP A C 1
ATOM 1784 O O . ASP A 1 216 ? -19.623 12.440 18.820 1.00 82.00 216 ASP A O 1
ATOM 1788 N N . THR A 1 217 ? -19.188 14.290 20.016 1.00 86.50 217 THR A N 1
ATOM 1789 C CA . THR A 1 217 ? -18.733 15.109 18.887 1.00 86.50 217 THR A CA 1
ATOM 1790 C C . THR A 1 217 ? -17.460 14.548 18.258 1.00 86.50 217 THR A C 1
ATOM 1792 O O . THR A 1 217 ? -17.368 14.454 17.035 1.00 86.50 217 THR A O 1
ATOM 1795 N N . GLU A 1 218 ? -16.485 14.167 19.084 1.00 87.12 218 GLU A N 1
ATOM 1796 C CA . GLU A 1 218 ? -15.227 13.579 18.622 1.00 87.12 218 GLU A CA 1
ATOM 1797 C C . GLU A 1 218 ? -15.465 12.238 17.923 1.00 87.12 218 GLU A C 1
ATOM 1799 O O . GLU A 1 218 ? -14.900 11.971 16.856 1.00 87.12 218 GLU A O 1
ATOM 1804 N N . ILE A 1 219 ? -16.357 11.417 18.478 1.00 87.12 219 ILE A N 1
ATOM 1805 C CA . ILE A 1 219 ? -16.702 10.124 17.893 1.00 87.12 219 ILE A CA 1
ATOM 1806 C C . ILE A 1 219 ? -17.411 10.307 16.547 1.00 87.12 219 ILE A C 1
ATOM 1808 O O . ILE A 1 219 ? -17.005 9.698 15.555 1.00 87.12 219 ILE A O 1
ATOM 1812 N N . GLU A 1 220 ? -18.399 11.200 16.472 1.00 90.88 220 GLU A N 1
ATOM 1813 C CA . GLU A 1 220 ? -19.101 11.527 15.227 1.00 90.88 220 GLU A CA 1
ATOM 1814 C C . GLU A 1 220 ? -18.140 12.039 14.145 1.00 90.88 220 GLU A C 1
ATOM 1816 O O . GLU A 1 220 ? -18.224 11.632 12.983 1.00 90.88 220 GLU A O 1
ATOM 1821 N N . GLU A 1 221 ? -17.190 12.906 14.506 1.00 93.88 221 GLU A N 1
ATOM 1822 C CA . GLU A 1 221 ? -16.220 13.438 13.553 1.00 93.88 221 GLU A CA 1
ATOM 1823 C C . GLU A 1 221 ? -15.335 12.333 12.959 1.00 93.88 221 GLU A C 1
ATOM 1825 O O . GLU A 1 221 ? -15.129 12.292 11.739 1.00 93.88 221 GLU A O 1
ATOM 1830 N N . ASN A 1 222 ? -14.833 11.428 13.801 1.00 93.88 222 ASN A N 1
ATOM 1831 C CA . ASN A 1 222 ? -13.987 10.316 13.375 1.00 93.88 222 ASN A CA 1
ATOM 1832 C C . ASN A 1 222 ? -14.760 9.298 12.528 1.00 93.88 222 ASN A C 1
ATOM 1834 O O . ASN A 1 222 ? -14.260 8.868 11.484 1.00 93.88 222 ASN A O 1
ATOM 1838 N N . VAL A 1 223 ? -16.003 8.979 12.902 1.00 94.31 223 VAL A N 1
ATOM 1839 C CA . VAL A 1 223 ? -16.872 8.080 12.126 1.00 94.31 223 VAL A CA 1
ATOM 1840 C C . VAL A 1 223 ? -17.237 8.686 10.773 1.00 94.31 223 VAL A C 1
ATOM 1842 O O . VAL A 1 223 ? -17.195 7.993 9.753 1.00 94.31 223 VAL A O 1
ATOM 1845 N N . ARG A 1 224 ? -17.502 9.994 10.714 1.00 95.88 224 ARG A N 1
ATOM 1846 C CA . ARG A 1 224 ? -17.716 10.702 9.448 1.00 95.88 224 ARG A CA 1
ATOM 1847 C C . ARG A 1 224 ? -16.480 10.633 8.546 1.00 95.88 224 ARG A C 1
ATOM 1849 O O . ARG A 1 224 ? -16.617 10.366 7.353 1.00 95.88 224 ARG A O 1
ATOM 1856 N N . LYS A 1 225 ? -15.271 10.821 9.094 1.00 94.94 225 LYS A N 1
ATOM 1857 C CA . LYS A 1 225 ? -13.999 10.644 8.354 1.00 94.94 225 LYS A CA 1
ATOM 1858 C C . LYS A 1 225 ? -13.801 9.196 7.882 1.00 94.94 225 LYS A C 1
ATOM 1860 O O . LYS A 1 225 ? -13.307 8.979 6.777 1.00 94.94 225 LYS A O 1
ATOM 1865 N N . ALA A 1 226 ? -14.275 8.219 8.655 1.00 94.56 226 ALA A N 1
ATOM 1866 C CA . ALA A 1 226 ? -14.330 6.807 8.273 1.00 94.56 226 ALA A CA 1
ATOM 1867 C C . ALA A 1 226 ? -15.471 6.475 7.283 1.00 94.56 226 ALA A C 1
ATOM 1869 O O . ALA A 1 226 ? -15.744 5.303 7.017 1.00 94.56 226 ALA A O 1
ATOM 1870 N N . ASN A 1 227 ? -16.139 7.485 6.708 1.00 95.38 227 ASN A N 1
ATOM 1871 C CA . ASN A 1 227 ? -17.272 7.340 5.790 1.00 95.38 227 ASN A CA 1
ATOM 1872 C C . ASN A 1 227 ? -18.421 6.503 6.380 1.00 95.38 227 ASN A C 1
ATOM 1874 O O . ASN A 1 227 ? -19.015 5.676 5.687 1.00 95.38 227 ASN A O 1
ATOM 1878 N N . TYR A 1 228 ? -18.698 6.664 7.678 1.00 95.00 228 TYR A N 1
ATOM 1879 C CA . TYR A 1 228 ? -19.724 5.899 8.394 1.00 95.00 228 TYR A CA 1
ATOM 1880 C C . TYR A 1 228 ? -19.556 4.376 8.258 1.00 95.00 228 TYR A C 1
ATOM 1882 O O . TYR A 1 228 ? -20.537 3.631 8.231 1.00 95.00 228 TYR A O 1
ATOM 1890 N N . PHE A 1 229 ? -18.307 3.917 8.108 1.00 96.44 229 PHE A N 1
ATOM 1891 C CA . PHE A 1 229 ? -17.961 2.526 7.817 1.00 96.44 229 PHE A CA 1
ATOM 1892 C C . PHE A 1 229 ? -18.690 1.943 6.594 1.00 96.44 229 PHE A C 1
ATOM 1894 O O . PHE A 1 229 ? -18.940 0.742 6.516 1.00 96.44 229 PHE A O 1
ATOM 1901 N N . ARG A 1 230 ? -19.043 2.770 5.605 1.00 95.81 230 ARG A N 1
ATOM 1902 C CA . ARG A 1 230 ? -19.580 2.280 4.336 1.00 95.81 230 ARG A CA 1
ATOM 1903 C C . ARG A 1 230 ? -18.451 1.685 3.498 1.00 95.81 230 ARG A C 1
ATOM 1905 O O . ARG A 1 230 ? -17.533 2.398 3.095 1.00 95.81 230 ARG A O 1
ATOM 1912 N N . TYR A 1 231 ? -18.567 0.394 3.201 1.00 96.00 231 TYR A N 1
ATOM 1913 C CA . TYR A 1 231 ? -17.637 -0.311 2.329 1.00 96.00 231 TYR A CA 1
ATOM 1914 C C . TYR A 1 231 ? -18.067 -0.244 0.863 1.00 96.00 231 TYR A C 1
ATOM 1916 O O . TYR A 1 231 ? -19.238 -0.440 0.534 1.00 96.00 231 TYR A O 1
ATOM 1924 N N . GLU A 1 232 ? -17.099 0.003 -0.014 1.00 95.25 232 GLU A N 1
ATOM 1925 C CA . GLU A 1 232 ? -17.246 -0.134 -1.459 1.00 95.25 232 GLU A CA 1
ATOM 1926 C C . GLU A 1 232 ? -16.354 -1.282 -1.922 1.00 95.25 232 GLU A C 1
ATOM 1928 O O . GLU A 1 232 ? -15.142 -1.276 -1.685 1.00 95.25 232 GLU A O 1
ATOM 1933 N N . ARG A 1 233 ? -16.967 -2.278 -2.570 1.00 95.81 233 ARG A N 1
ATOM 1934 C CA . ARG A 1 233 ? -16.242 -3.442 -3.079 1.00 95.81 233 ARG A CA 1
ATOM 1935 C C . ARG A 1 233 ? -15.195 -3.023 -4.096 1.00 95.81 233 ARG A C 1
ATOM 1937 O O . ARG A 1 233 ? -15.444 -2.175 -4.954 1.00 95.81 233 ARG A O 1
ATOM 1944 N N . ARG A 1 234 ? -14.038 -3.672 -4.033 1.00 93.75 234 ARG A N 1
ATOM 1945 C CA . ARG A 1 234 ? -12.925 -3.412 -4.937 1.00 93.75 234 ARG A CA 1
ATOM 1946 C C . ARG A 1 234 ? -12.822 -4.498 -6.000 1.00 93.75 234 ARG A C 1
ATOM 1948 O O . ARG A 1 234 ? -12.897 -5.683 -5.688 1.00 93.75 234 ARG A O 1
ATOM 1955 N N . GLY A 1 235 ? -12.612 -4.085 -7.250 1.00 95.06 235 GLY A N 1
ATOM 1956 C CA . GLY A 1 235 ? -12.430 -5.007 -8.377 1.00 95.06 235 GLY A CA 1
ATOM 1957 C C . GLY A 1 235 ? -11.072 -5.717 -8.395 1.00 95.06 235 GLY A C 1
ATOM 1958 O O . GLY A 1 235 ? -10.901 -6.665 -9.152 1.00 95.06 235 GLY A O 1
ATOM 1959 N N . ASP A 1 236 ? -10.119 -5.258 -7.581 1.00 94.25 236 ASP A N 1
ATOM 1960 C CA . ASP A 1 236 ? -8.787 -5.845 -7.411 1.00 94.25 236 ASP A CA 1
ATOM 1961 C C . ASP A 1 236 ? -8.689 -6.816 -6.220 1.00 94.25 236 ASP A C 1
ATOM 1963 O O . ASP A 1 236 ? -7.618 -7.351 -5.955 1.00 94.25 236 ASP A O 1
ATOM 1967 N N . LEU A 1 237 ? -9.795 -7.064 -5.517 1.00 95.88 237 LEU A N 1
ATOM 1968 C CA . LEU A 1 237 ? -9.911 -8.087 -4.480 1.00 95.88 237 LEU A CA 1
ATOM 1969 C C . LEU A 1 237 ? -10.735 -9.270 -4.991 1.00 95.88 237 LEU A C 1
ATOM 1971 O O . LEU A 1 237 ? -11.658 -9.102 -5.793 1.00 95.88 237 LEU A O 1
ATOM 1975 N N . THR A 1 238 ? -10.459 -10.465 -4.469 1.00 96.62 238 THR A N 1
ATOM 1976 C CA . THR A 1 238 ? -11.351 -11.617 -4.662 1.00 96.62 238 THR A CA 1
ATOM 1977 C C . THR A 1 238 ? -12.732 -11.343 -4.054 1.00 96.62 238 THR A C 1
ATOM 1979 O O . THR A 1 238 ? -12.910 -10.473 -3.196 1.00 96.62 238 THR A O 1
ATOM 1982 N N . GLU A 1 239 ? -13.741 -12.102 -4.482 1.00 96.75 239 GLU A N 1
ATOM 1983 C CA . GLU A 1 239 ? -15.095 -12.000 -3.923 1.00 96.75 239 GLU A CA 1
ATOM 1984 C C . GLU A 1 239 ? -15.101 -12.268 -2.412 1.00 96.75 239 GLU A C 1
ATOM 1986 O O . GLU A 1 239 ? -15.617 -11.461 -1.646 1.00 96.75 239 GLU A O 1
ATOM 1991 N N . LYS A 1 240 ? -14.415 -13.326 -1.968 1.00 96.69 240 LYS A N 1
ATOM 1992 C CA . LYS A 1 240 ? -14.316 -13.679 -0.547 1.00 96.69 240 LYS A CA 1
ATOM 1993 C C . LYS A 1 240 ? -13.576 -12.626 0.280 1.00 96.69 240 LYS A C 1
ATOM 1995 O O . LYS A 1 240 ? -13.970 -12.354 1.413 1.00 96.69 240 LYS A O 1
ATOM 2000 N N . ALA A 1 241 ? -12.517 -12.023 -0.264 1.00 96.62 241 ALA A N 1
ATOM 2001 C CA . ALA A 1 241 ? -11.820 -10.937 0.418 1.00 96.62 241 ALA A CA 1
ATOM 2002 C C . ALA A 1 241 ? -12.724 -9.702 0.558 1.00 96.62 241 ALA A C 1
ATOM 2004 O O . ALA A 1 241 ? -12.770 -9.089 1.626 1.00 96.62 241 ALA A O 1
ATOM 2005 N N . ASN A 1 242 ? -13.497 -9.375 -0.486 1.00 97.69 242 ASN A N 1
ATOM 2006 C CA . ASN A 1 242 ? -14.526 -8.338 -0.415 1.00 97.69 242 ASN A CA 1
ATOM 2007 C C . ASN A 1 242 ? -15.588 -8.663 0.647 1.00 97.69 242 ASN A C 1
ATOM 2009 O O . ASN A 1 242 ? -15.914 -7.783 1.438 1.00 97.69 242 ASN A O 1
ATOM 2013 N N . ASP A 1 243 ? -16.081 -9.903 0.717 1.00 97.38 243 ASP A N 1
ATOM 2014 C CA . ASP A 1 243 ? -17.069 -10.327 1.722 1.00 97.38 243 ASP A CA 1
ATOM 2015 C C . ASP A 1 243 ? -16.543 -10.128 3.152 1.00 97.38 243 ASP A C 1
ATOM 2017 O O . ASP A 1 243 ? -17.255 -9.633 4.027 1.00 97.38 243 ASP A O 1
ATOM 2021 N N . LYS A 1 244 ? -15.275 -10.480 3.400 1.00 96.69 244 LYS A N 1
ATOM 2022 C CA . LYS A 1 244 ? -14.620 -10.303 4.705 1.00 96.69 244 LYS A CA 1
ATOM 2023 C C . LYS A 1 244 ? -14.473 -8.838 5.091 1.00 96.69 244 LYS A C 1
ATOM 2025 O O . LYS A 1 244 ? -14.788 -8.469 6.223 1.00 96.69 244 LYS A O 1
ATOM 2030 N N . MET A 1 245 ? -14.014 -8.009 4.158 1.00 97.12 245 MET A N 1
ATOM 2031 C CA . MET A 1 245 ? -13.919 -6.565 4.364 1.00 97.12 245 MET A CA 1
ATOM 2032 C C . MET A 1 245 ? -15.301 -5.973 4.651 1.00 97.12 245 MET A C 1
ATOM 2034 O O . MET A 1 245 ? -15.483 -5.279 5.650 1.00 97.12 245 MET A O 1
ATOM 2038 N N . GLU A 1 246 ? -16.293 -6.306 3.829 1.00 97.50 246 GLU A N 1
ATOM 2039 C CA . GLU A 1 246 ? -17.671 -5.847 3.978 1.00 97.50 246 GLU A CA 1
ATOM 2040 C C . GLU A 1 246 ? -18.266 -6.248 5.333 1.00 97.50 246 GLU A C 1
ATOM 2042 O O . GLU A 1 246 ? -18.869 -5.412 6.006 1.00 97.50 246 GLU A O 1
ATOM 2047 N N . ALA A 1 247 ? -18.041 -7.484 5.786 1.00 96.50 247 ALA A N 1
ATOM 2048 C CA . ALA A 1 247 ? -18.478 -7.947 7.100 1.00 96.50 247 ALA A CA 1
ATOM 2049 C C . ALA A 1 247 ? -17.852 -7.134 8.246 1.00 96.50 247 ALA A C 1
ATOM 2051 O O . ALA A 1 247 ? -18.555 -6.749 9.183 1.00 96.50 247 ALA A O 1
ATOM 2052 N N . TRP A 1 248 ? -16.553 -6.824 8.166 1.00 96.00 248 TRP A N 1
ATOM 2053 C CA . TRP A 1 248 ? -15.875 -5.993 9.165 1.00 96.00 248 TRP A CA 1
ATOM 2054 C C . TRP A 1 248 ? -16.450 -4.569 9.205 1.00 96.00 248 TRP A C 1
ATOM 2056 O O . TRP A 1 248 ? -16.753 -4.049 10.281 1.00 96.00 248 TRP A O 1
ATOM 2066 N N . TYR A 1 249 ? -16.662 -3.947 8.045 1.00 96.94 249 TYR A N 1
ATOM 2067 C CA . TYR A 1 249 ? -17.245 -2.606 7.951 1.00 96.94 249 TYR A CA 1
ATOM 2068 C C . TYR A 1 249 ? -18.707 -2.574 8.432 1.00 96.94 249 TYR A C 1
ATOM 2070 O O . TYR A 1 249 ? -19.077 -1.704 9.221 1.00 96.94 249 TYR A O 1
ATOM 2078 N N . ASN A 1 250 ? -19.524 -3.558 8.042 1.00 96.12 250 ASN A N 1
ATOM 2079 C CA . ASN A 1 250 ? -20.917 -3.672 8.479 1.00 96.12 250 ASN A CA 1
ATOM 2080 C C . ASN A 1 250 ? -21.028 -3.845 10.000 1.00 96.12 250 ASN A C 1
ATOM 2082 O O . ASN A 1 250 ? -21.819 -3.139 10.624 1.00 96.12 250 ASN A O 1
ATOM 2086 N N . ARG A 1 251 ? -20.189 -4.697 10.607 1.00 93.81 251 ARG A N 1
ATOM 2087 C CA . ARG A 1 251 ? -20.119 -4.851 12.068 1.00 93.81 251 ARG A CA 1
ATOM 2088 C C . ARG A 1 251 ? -19.832 -3.517 12.760 1.00 93.81 251 ARG A C 1
ATOM 2090 O O . ARG A 1 251 ? -20.503 -3.168 13.724 1.00 93.81 251 ARG A O 1
ATOM 2097 N N . ASN A 1 252 ? -18.844 -2.761 12.283 1.00 93.56 252 ASN A N 1
ATOM 2098 C CA . ASN A 1 252 ? -18.494 -1.470 12.885 1.00 93.56 252 ASN A CA 1
ATOM 2099 C C . ASN A 1 252 ? -19.608 -0.430 12.726 1.00 93.56 252 ASN A C 1
ATOM 2101 O O . ASN A 1 252 ? -19.883 0.325 13.658 1.00 93.56 252 ASN A O 1
ATOM 2105 N N . ARG A 1 253 ? -20.308 -0.433 11.587 1.00 94.62 253 ARG A N 1
ATOM 2106 C CA . ARG A 1 253 ? -21.500 0.398 11.390 1.00 94.62 253 ARG A CA 1
ATOM 2107 C C . ARG A 1 253 ? -22.597 0.060 12.405 1.00 94.62 253 ARG A C 1
ATOM 2109 O O . ARG A 1 253 ? -23.164 0.969 12.999 1.00 94.62 253 ARG A O 1
ATOM 2116 N N . GLU A 1 254 ? -22.877 -1.222 12.631 1.00 91.69 254 GLU A N 1
ATOM 2117 C CA . GLU A 1 254 ? -23.871 -1.672 13.621 1.00 91.69 254 GLU A CA 1
ATOM 2118 C C . GLU A 1 254 ? -23.499 -1.271 15.054 1.00 91.69 254 GLU A C 1
ATOM 2120 O O . GLU A 1 254 ? -24.360 -0.832 15.823 1.00 91.69 254 GLU A O 1
ATOM 2125 N N . ILE A 1 255 ? -22.213 -1.371 15.404 1.00 88.69 255 ILE A N 1
ATOM 2126 C CA . ILE A 1 255 ? -21.703 -0.924 16.705 1.00 88.69 255 ILE A CA 1
ATOM 2127 C C . ILE A 1 255 ? -21.926 0.577 16.869 1.00 88.69 255 ILE A C 1
ATOM 2129 O O . ILE A 1 255 ? -22.458 0.999 17.890 1.00 88.69 255 ILE A O 1
ATOM 2133 N N . TYR A 1 256 ? -21.590 1.378 15.862 1.00 89.75 256 TYR A N 1
ATOM 2134 C CA . TYR A 1 256 ? -21.794 2.823 15.908 1.00 89.75 256 TYR A CA 1
ATOM 2135 C C . TYR A 1 256 ? -23.280 3.222 16.007 1.00 89.75 256 TYR A C 1
ATOM 2137 O O . TYR A 1 256 ? -23.630 4.103 16.792 1.00 89.75 256 TYR A O 1
ATOM 2145 N N . GLU A 1 257 ? -24.186 2.548 15.295 1.00 88.06 257 GLU A N 1
ATOM 2146 C CA . GLU A 1 257 ? -25.630 2.800 15.442 1.00 88.06 257 GLU A CA 1
ATOM 2147 C C . GLU A 1 257 ? -26.141 2.429 16.843 1.00 88.06 257 GLU A C 1
ATOM 2149 O O . GLU A 1 257 ? -26.919 3.165 17.451 1.00 88.06 257 GLU A O 1
ATOM 2154 N N . THR A 1 258 ? -25.639 1.331 17.412 1.00 83.44 258 THR A N 1
ATOM 2155 C CA . THR A 1 258 ? -25.922 0.950 18.805 1.00 83.44 258 THR A CA 1
ATOM 2156 C C . THR A 1 258 ? -25.367 1.982 19.783 1.00 83.44 258 THR A C 1
ATOM 2158 O O . THR A 1 258 ? -25.998 2.310 20.791 1.00 83.44 258 THR A O 1
ATOM 2161 N N . TRP A 1 259 ? -24.187 2.511 19.486 1.00 80.12 259 TRP A N 1
ATOM 2162 C CA . TRP A 1 259 ? -23.499 3.491 20.304 1.00 80.12 259 TRP A CA 1
ATOM 2163 C C . TRP A 1 259 ? -24.316 4.792 20.415 1.00 80.12 259 TRP A C 1
ATOM 2165 O O . TRP A 1 259 ? -24.523 5.264 21.534 1.00 80.12 259 TRP A O 1
ATOM 2175 N N . LYS A 1 260 ? -24.920 5.280 19.315 1.00 77.56 260 LYS A N 1
ATOM 2176 C CA . LYS A 1 260 ? -25.807 6.469 19.319 1.00 77.56 260 LYS A CA 1
ATOM 2177 C C . LYS A 1 260 ? -26.988 6.330 20.274 1.00 77.56 260 LYS A C 1
ATOM 2179 O O . LYS A 1 260 ? -27.366 7.274 20.962 1.00 77.56 260 LYS A O 1
ATOM 2184 N N . ILE A 1 261 ? -27.596 5.146 20.305 1.00 77.00 261 ILE A N 1
ATOM 2185 C CA . ILE A 1 261 ? -28.770 4.869 21.144 1.00 77.00 261 ILE A CA 1
ATOM 2186 C C . ILE A 1 261 ? -28.374 4.838 22.629 1.00 77.00 261 ILE A C 1
ATOM 2188 O O . ILE A 1 261 ? -29.161 5.210 23.500 1.00 77.00 261 ILE A O 1
ATOM 2192 N N . ASN A 1 262 ? -27.141 4.424 22.928 1.00 74.19 262 ASN A N 1
ATOM 2193 C CA . ASN A 1 262 ? -26.650 4.240 24.290 1.00 74.19 262 ASN A CA 1
ATOM 2194 C C . ASN A 1 262 ? -25.975 5.482 24.900 1.00 74.19 262 ASN A C 1
ATOM 2196 O O . ASN A 1 262 ? -25.535 5.406 26.050 1.00 74.19 262 ASN A O 1
ATOM 2200 N N . THR A 1 263 ? -25.931 6.627 24.206 1.00 73.50 263 THR A N 1
ATOM 2201 C CA . THR A 1 263 ? -25.359 7.885 24.727 1.00 73.50 263 THR A CA 1
ATOM 2202 C C . THR A 1 263 ? -25.848 8.242 26.141 1.00 73.50 263 THR A C 1
ATOM 2204 O O . THR A 1 263 ? -25.002 8.414 27.021 1.00 73.50 263 THR A O 1
ATOM 2207 N N . PRO A 1 264 ? -27.166 8.288 26.448 1.00 77.94 264 PRO A N 1
ATOM 2208 C CA . PRO A 1 264 ? -27.625 8.664 27.790 1.00 77.94 264 PRO A CA 1
ATOM 2209 C C . PRO A 1 264 ? -27.097 7.730 28.881 1.00 77.94 264 PRO A C 1
ATOM 2211 O O . PRO A 1 264 ? -26.711 8.164 29.964 1.00 77.94 264 PRO A O 1
ATOM 2214 N N . ARG A 1 265 ? -27.027 6.432 28.580 1.00 78.44 265 ARG A N 1
ATOM 2215 C CA . ARG A 1 265 ? -26.482 5.428 29.490 1.00 78.44 265 ARG A CA 1
ATOM 2216 C C . ARG A 1 265 ? -24.979 5.609 29.692 1.00 78.44 265 ARG A C 1
ATOM 2218 O O . ARG A 1 265 ? -24.512 5.468 30.817 1.00 78.44 265 ARG A O 1
ATOM 2225 N N . ARG A 1 266 ? -24.224 5.924 28.635 1.00 78.00 266 ARG A N 1
ATOM 2226 C CA . ARG A 1 266 ? -22.784 6.200 28.738 1.00 78.00 266 ARG A CA 1
ATOM 2227 C C . ARG A 1 266 ? -22.505 7.398 29.637 1.00 78.00 266 ARG A C 1
ATOM 2229 O O . ARG A 1 266 ? -21.642 7.291 30.497 1.00 78.00 266 ARG A O 1
ATOM 2236 N N . VAL A 1 267 ? -23.287 8.471 29.511 1.00 80.25 267 VAL A N 1
ATOM 2237 C CA . VAL A 1 267 ? -23.190 9.640 30.402 1.00 80.25 267 VAL A CA 1
ATOM 2238 C C . VAL A 1 267 ? -23.415 9.235 31.859 1.00 80.25 267 VAL A C 1
ATOM 2240 O O . VAL A 1 267 ? -22.634 9.609 32.729 1.00 80.25 267 VAL A O 1
ATOM 2243 N N . LEU A 1 268 ? -24.439 8.422 32.136 1.00 84.62 268 LEU A N 1
ATOM 2244 C CA . LEU A 1 268 ? -24.693 7.935 33.494 1.00 84.62 268 LEU A CA 1
ATOM 2245 C C . LEU A 1 268 ? -23.548 7.061 34.026 1.00 84.62 268 LEU A C 1
ATOM 2247 O O . LEU A 1 268 ? -23.162 7.210 35.180 1.00 84.62 268 LEU A O 1
ATOM 2251 N N . LEU A 1 269 ? -22.987 6.174 33.202 1.00 84.75 269 LEU A N 1
ATOM 2252 C CA . LEU A 1 269 ? -21.846 5.337 33.586 1.00 84.75 269 LEU A CA 1
ATOM 2253 C C . LEU A 1 269 ? -20.593 6.175 33.848 1.00 84.75 269 LEU A C 1
ATOM 2255 O O . LEU A 1 269 ? -19.939 5.968 34.863 1.00 84.75 269 LEU A O 1
ATOM 2259 N N . TYR A 1 270 ? -20.314 7.162 32.994 1.00 83.81 270 TYR A N 1
ATOM 2260 C CA . TYR A 1 270 ? -19.235 8.127 33.196 1.00 83.81 270 TYR A CA 1
ATOM 2261 C C . TYR A 1 270 ? -19.382 8.856 34.536 1.00 83.81 270 TYR A C 1
ATOM 2263 O O . TYR A 1 270 ? -18.425 8.944 35.299 1.00 83.81 270 TYR A O 1
ATOM 2271 N N . MET A 1 271 ? -20.595 9.298 34.886 1.00 85.88 271 MET A N 1
ATOM 2272 C CA . MET A 1 271 ? -20.854 9.915 36.191 1.00 85.88 271 MET A CA 1
ATOM 2273 C C . MET A 1 271 ? -20.585 8.963 37.363 1.00 85.88 271 MET A C 1
ATOM 2275 O O . MET A 1 271 ? -20.100 9.406 38.400 1.00 85.88 271 MET A O 1
ATOM 2279 N N . GLU A 1 272 ? -20.905 7.674 37.240 1.00 88.88 272 GLU A N 1
ATOM 2280 C CA . GLU A 1 272 ? -20.627 6.688 38.294 1.00 88.88 272 GLU A CA 1
ATOM 2281 C C . GLU A 1 272 ? -19.129 6.374 38.411 1.00 88.88 272 GLU A C 1
ATOM 2283 O O . GLU A 1 272 ? -18.623 6.289 39.529 1.00 88.88 272 GLU A O 1
ATOM 2288 N N . ILE A 1 273 ? -18.402 6.300 37.290 1.00 88.12 273 ILE A N 1
ATOM 2289 C CA . ILE A 1 273 ? -16.934 6.184 37.270 1.00 88.12 273 ILE A CA 1
ATOM 2290 C C . ILE A 1 273 ? -16.302 7.391 37.970 1.00 88.12 273 ILE A C 1
ATOM 2292 O O . ILE A 1 273 ? -15.483 7.224 38.871 1.00 88.12 273 ILE A O 1
ATOM 2296 N N . VAL A 1 274 ? -16.734 8.607 37.620 1.00 86.69 274 VAL A N 1
ATOM 2297 C CA . VAL A 1 274 ? -16.267 9.857 38.240 1.00 86.69 274 VAL A CA 1
ATOM 2298 C C . VAL A 1 274 ? -16.513 9.858 39.746 1.00 86.69 274 VAL A C 1
ATOM 2300 O O . VAL A 1 274 ? -15.596 10.144 40.512 1.00 86.69 274 VAL A O 1
ATOM 2303 N N . LYS A 1 275 ? -17.722 9.490 40.187 1.00 89.81 275 LYS A N 1
ATOM 2304 C CA . LYS A 1 275 ? -18.044 9.392 41.619 1.00 89.81 275 LYS A CA 1
ATOM 2305 C C . LYS A 1 275 ? -17.133 8.410 42.340 1.00 89.81 275 LYS A C 1
ATOM 2307 O O . LYS A 1 275 ? -16.731 8.678 43.468 1.00 89.81 275 LYS A O 1
ATOM 2312 N N . GLU A 1 276 ? -16.835 7.274 41.720 1.00 89.69 276 GLU A N 1
ATOM 2313 C CA . GLU A 1 276 ? -15.983 6.253 42.317 1.00 89.69 276 GLU A CA 1
ATOM 2314 C C . GLU A 1 276 ? -14.515 6.702 42.387 1.00 89.69 276 GLU A C 1
ATOM 2316 O O . GLU A 1 276 ? -13.864 6.504 43.413 1.00 89.69 276 GLU A O 1
ATOM 2321 N N . ILE A 1 277 ? -14.018 7.384 41.353 1.00 87.50 277 ILE A N 1
ATOM 2322 C CA . ILE A 1 277 ? -12.696 8.024 41.339 1.00 87.50 277 ILE A CA 1
ATOM 2323 C C . ILE A 1 277 ? -12.583 9.070 42.450 1.00 87.50 277 ILE A C 1
ATOM 2325 O O . ILE A 1 277 ? -11.633 9.029 43.237 1.00 87.50 277 ILE A O 1
ATOM 2329 N N . ASP A 1 278 ? -13.572 9.962 42.553 1.00 85.38 278 ASP A N 1
ATOM 2330 C CA . ASP A 1 278 ? -13.615 11.015 43.568 1.00 85.38 278 ASP A CA 1
ATOM 2331 C C . ASP A 1 278 ? -13.702 10.406 44.981 1.00 85.38 278 ASP A C 1
ATOM 2333 O O . ASP A 1 278 ? -12.981 10.829 45.886 1.00 85.38 278 ASP A O 1
ATOM 2337 N N . ARG A 1 279 ? -14.513 9.351 45.172 1.00 90.75 279 ARG A N 1
ATOM 2338 C CA . ARG A 1 279 ? -14.624 8.597 46.438 1.00 90.75 279 ARG A CA 1
ATOM 2339 C C . ARG A 1 279 ? -13.289 7.990 46.866 1.00 90.75 279 ARG A C 1
ATOM 2341 O O . ARG A 1 279 ? -13.005 7.922 48.061 1.00 90.75 279 ARG A O 1
ATOM 2348 N N . ARG A 1 280 ? -12.496 7.518 45.902 1.00 87.06 280 ARG A N 1
ATOM 2349 C CA . ARG A 1 280 ? -11.172 6.920 46.121 1.00 87.06 280 ARG A CA 1
ATOM 2350 C C . ARG A 1 280 ? -10.043 7.948 46.128 1.00 87.06 280 ARG A C 1
ATOM 2352 O O . ARG A 1 280 ? -8.897 7.569 46.368 1.00 87.06 280 ARG A O 1
ATOM 2359 N N . THR A 1 281 ? -10.341 9.231 45.900 1.00 84.12 281 THR A N 1
ATOM 2360 C CA . THR A 1 281 ? -9.349 10.315 45.803 1.00 84.12 281 THR A CA 1
ATOM 2361 C C . THR A 1 281 ? -8.224 10.007 44.806 1.00 84.12 281 THR A C 1
ATOM 2363 O O . THR A 1 281 ? -7.063 10.340 45.044 1.00 84.12 281 THR A O 1
ATOM 2366 N N . LEU A 1 282 ? -8.548 9.343 43.690 1.00 79.88 282 LEU A N 1
ATOM 2367 C CA . LEU A 1 282 ? -7.564 9.091 42.635 1.00 79.88 282 LEU A CA 1
ATOM 2368 C C . LEU A 1 282 ? -7.318 10.378 41.847 1.00 79.88 282 LEU A C 1
ATOM 2370 O O . LEU A 1 282 ? -8.245 11.128 41.541 1.00 79.88 282 LEU A O 1
ATOM 2374 N N . LEU A 1 283 ? -6.053 10.638 41.525 1.00 70.50 283 LEU A N 1
ATOM 2375 C CA . LEU A 1 283 ? -5.668 11.798 40.730 1.00 70.50 283 LEU A CA 1
ATOM 2376 C C . LEU A 1 283 ? -6.126 11.595 39.289 1.00 70.50 283 LEU A C 1
ATOM 2378 O O . LEU A 1 283 ? -5.638 10.702 38.601 1.00 70.50 283 LEU A O 1
ATOM 2382 N N . ARG A 1 284 ? -7.050 12.443 38.838 1.00 63.22 284 ARG A N 1
ATOM 2383 C CA . ARG A 1 284 ? -7.434 12.505 37.431 1.00 63.22 284 ARG A CA 1
ATOM 2384 C C . ARG A 1 284 ? -6.478 13.412 36.649 1.00 63.22 284 ARG A C 1
ATOM 2386 O O . ARG A 1 284 ? -6.063 14.439 37.202 1.00 63.22 284 ARG A O 1
ATOM 2393 N N . PRO A 1 285 ? -6.195 13.112 35.370 1.00 55.00 285 PRO A N 1
ATOM 2394 C CA . PRO A 1 285 ? -5.456 14.013 34.484 1.00 55.00 285 PRO A CA 1
ATOM 2395 C C . PRO A 1 285 ? -6.108 15.399 34.339 1.00 55.00 285 PRO A C 1
ATOM 2397 O O . PRO A 1 285 ? -5.402 16.388 34.193 1.00 55.00 285 PRO A O 1
ATOM 2400 N N . ASP A 1 286 ? -7.439 15.475 34.438 1.00 53.69 286 ASP A N 1
ATOM 2401 C CA . ASP A 1 286 ? -8.243 16.704 34.326 1.00 53.69 286 ASP A CA 1
ATOM 2402 C C . ASP A 1 286 ? -8.394 17.486 35.647 1.00 53.69 286 ASP A C 1
ATOM 2404 O O . ASP A 1 286 ? -9.059 18.522 35.706 1.00 53.69 286 ASP A O 1
ATOM 2408 N N . SER A 1 287 ? -7.812 16.988 36.741 1.00 55.81 287 SER A N 1
ATOM 2409 C CA . SER A 1 287 ? -7.836 17.685 38.022 1.00 55.81 287 SER A CA 1
ATOM 2410 C C . SER A 1 287 ? -6.744 18.752 38.065 1.00 55.81 287 SER A C 1
ATOM 2412 O O . SER A 1 287 ? -5.648 18.544 37.552 1.00 55.81 287 SER A O 1
ATOM 2414 N N . VAL A 1 288 ? -6.994 19.858 38.775 1.00 51.81 288 VAL A N 1
ATOM 2415 C CA . VAL A 1 288 ? -5.994 20.919 39.021 1.00 51.81 288 VAL A CA 1
ATOM 2416 C C . VAL A 1 288 ? -4.666 20.333 39.535 1.00 51.81 288 VAL A C 1
ATOM 2418 O O . VAL A 1 288 ? -3.594 20.820 39.202 1.00 51.81 288 VAL A O 1
ATOM 2421 N N . VAL A 1 289 ? -4.712 19.243 40.307 1.00 46.53 289 VAL A N 1
ATOM 2422 C CA . VAL A 1 289 ? -3.516 18.554 40.820 1.00 46.53 289 VAL A CA 1
ATOM 2423 C C . VAL A 1 289 ? -2.802 17.731 39.733 1.00 46.53 289 VAL A C 1
ATOM 2425 O O . VAL A 1 289 ? -1.573 17.688 39.722 1.00 46.53 289 VAL A O 1
ATOM 2428 N N . GLY A 1 290 ? -3.541 17.123 38.798 1.00 50.91 290 GLY A N 1
ATOM 2429 C CA . GLY A 1 290 ? -3.000 16.431 37.622 1.00 50.91 290 GLY A CA 1
ATOM 2430 C C . GLY A 1 290 ? -2.315 17.384 36.636 1.00 50.91 290 GLY A C 1
ATOM 2431 O O . GLY A 1 290 ? -1.186 17.119 36.222 1.00 50.91 290 GLY A O 1
ATOM 2432 N N . GLU A 1 291 ? -2.930 18.540 36.358 1.00 52.94 291 GLU A N 1
ATOM 2433 C CA . GLU A 1 291 ? -2.319 19.621 35.567 1.00 52.94 291 GLU A CA 1
ATOM 2434 C C . GLU A 1 291 ? -1.036 20.150 36.233 1.00 52.94 291 GLU A C 1
ATOM 2436 O O . GLU A 1 291 ? 0.002 20.283 35.585 1.00 52.94 291 GLU A O 1
ATOM 2441 N N . MET A 1 292 ? -1.055 20.377 37.553 1.00 48.06 292 MET A N 1
ATOM 2442 C CA . MET A 1 292 ? 0.120 20.865 38.287 1.00 48.06 292 MET A CA 1
ATOM 2443 C C . MET A 1 292 ? 1.292 19.865 38.318 1.00 48.06 292 MET A C 1
ATOM 2445 O O . MET A 1 292 ? 2.448 20.293 38.373 1.00 48.06 292 MET A O 1
ATOM 2449 N N . LEU A 1 293 ? 1.029 18.553 38.281 1.00 50.16 293 LEU A N 1
ATOM 2450 C CA . LEU A 1 293 ? 2.065 17.515 38.185 1.00 50.16 293 LEU A CA 1
ATOM 2451 C C . LEU A 1 293 ? 2.618 17.376 36.759 1.00 50.16 293 LEU A C 1
ATOM 2453 O O . LEU A 1 293 ? 3.831 17.242 36.600 1.00 50.16 293 LEU A O 1
ATOM 2457 N N . ALA A 1 294 ? 1.767 17.467 35.731 1.00 52.06 294 ALA A N 1
ATOM 2458 C CA . ALA A 1 294 ? 2.187 17.458 34.326 1.00 52.06 294 ALA A CA 1
ATOM 2459 C C . ALA A 1 294 ? 3.073 18.668 33.967 1.00 52.06 294 ALA A C 1
ATOM 2461 O O . ALA A 1 294 ? 3.979 18.560 33.143 1.00 52.06 294 ALA A O 1
ATOM 2462 N N . GLU A 1 295 ? 2.857 19.805 34.632 1.00 53.88 295 GLU A N 1
ATOM 2463 C CA . GLU A 1 295 ? 3.670 21.016 34.485 1.00 53.88 295 GLU A CA 1
ATOM 2464 C C . GLU A 1 295 ? 4.910 21.061 35.402 1.00 53.88 295 GLU A C 1
ATOM 2466 O O . GLU A 1 295 ? 5.668 22.031 35.356 1.00 53.88 295 GLU A O 1
ATOM 2471 N N . GLY A 1 296 ? 5.134 20.048 36.251 1.00 44.88 296 GLY A N 1
ATOM 2472 C CA . GLY A 1 296 ? 6.265 20.015 37.188 1.00 44.88 296 GLY A CA 1
ATOM 2473 C C . GLY A 1 296 ? 6.235 21.123 38.252 1.00 44.88 296 GLY A C 1
ATOM 2474 O O . GLY A 1 296 ? 7.286 21.542 38.734 1.00 44.88 296 GLY A O 1
ATOM 2475 N N . LYS A 1 297 ? 5.047 21.632 38.608 1.00 45.75 297 LYS A N 1
ATOM 2476 C CA . LYS A 1 297 ? 4.860 22.834 39.445 1.00 45.75 297 LYS A CA 1
ATOM 2477 C C . LYS A 1 297 ? 4.648 22.571 40.940 1.00 45.75 297 LYS A C 1
ATOM 2479 O O . LYS A 1 297 ? 4.243 23.484 41.656 1.00 45.75 297 LYS A O 1
ATOM 2484 N N . TRP A 1 298 ? 4.949 21.375 41.436 1.00 41.34 298 TRP A N 1
ATOM 2485 C CA . TRP A 1 298 ? 4.987 21.119 42.880 1.00 41.34 298 TRP A CA 1
ATOM 2486 C C . TRP A 1 298 ? 6.430 21.152 43.405 1.00 41.34 298 TRP A C 1
ATOM 2488 O O . TRP A 1 298 ? 7.185 20.198 43.227 1.00 41.34 298 TRP A O 1
ATOM 2498 N N . MET A 1 299 ? 6.782 22.272 44.052 1.00 37.88 299 MET A N 1
ATOM 2499 C CA . MET A 1 299 ? 7.824 22.396 45.083 1.00 37.88 299 MET A CA 1
ATOM 2500 C C . MET A 1 299 ? 7.160 22.827 46.387 1.00 37.88 299 MET A C 1
ATOM 2502 O O . MET A 1 299 ? 6.331 23.763 46.322 1.00 37.88 299 MET A O 1
#

Foldseek 3Di:
DPPPPQPLPDDEQPQLVVLCVVFVADPFCASLQVVLLPDLCSLSRQLVSLVVSLCSLPDPVNVVVQVVLVVVLVVLLCLLLLLVVLPNPDAPPLADPSSNVSNVVVNVPDPPDDDDDDDNVVSVVSNVVSNVVNVVCSVVSVVSVVNVVRHDHPVCSVVRSVVSVVSSVLSSLLVVLLVLLPPDDPPDDLVVLLVVLLVDDPVRLLVVLVSLVDDPVNSVVSCVSNVLLDDDADPSHDPSSSVSSNVNSVVSSVSVVVVVVCVVVSVVSSVSSVVSCVVVVPDHCPDPVVVCVVVVNDD